Protein AF-A0A3D1R0L1-F1 (afdb_monomer_lite)

Sequence (232 aa):
MAALVFRCSAERRTTSAVQQVFDAAGKPSGAGRVEEEQIVARLVVFHSASREKVASASGMVQVDPFRAADSSDPLPELTGLVRALMAKVLEKLEERAPGVLVERAPGFDYLWNPKASLDFSLEGKAPLRQALESADALDQELLLDARVRFFHPALEPGALSTLVRSPAGLLVTQVREAADTGLRAGDLIVAIAGEPALPQALQRALRGATGTTVPLQVRRGKQPVEILLPVR

Radius of gyration: 23.41 Å; chains: 1; bounding box: 60×44×68 Å

Secondary structure (DSSP, 8-state):
---EEEEEEEEEEEEEEEEEEE-TTS-EEEEEEEEEEEEEEEEEEEETTT--EEEEEEEEEE--TTSPPBTTBS-HHHHHHHHHHHHHHHHHHHHHS---------SEEEEEEGGGGGG---TTS--HHHHHHHS-HHHHHHHHHHHHHHH-TT--HHHHHHHHHSPSEEEEEEESS-GGGT--TT-EEEEETTEE--HHHHHHHHHH-TTSEEEEEEEETTEEEEEEEE--

Structure (mmCIF, N/CA/C/O backbone):
data_AF-A0A3D1R0L1-F1
#
_entry.id   AF-A0A3D1R0L1-F1
#
loop_
_atom_site.group_PDB
_atom_site.id
_atom_site.type_symbol
_atom_site.label_atom_id
_atom_site.label_alt_id
_atom_site.label_comp_id
_atom_site.label_asym_id
_atom_site.label_entity_id
_atom_site.label_seq_id
_atom_site.pdbx_PDB_ins_code
_atom_site.Cartn_x
_atom_site.Cartn_y
_atom_site.Cartn_z
_atom_site.occupancy
_atom_site.B_iso_or_equiv
_atom_site.auth_seq_id
_atom_site.auth_comp_id
_atom_site.auth_asym_id
_atom_site.auth_atom_id
_atom_site.pdbx_PDB_model_num
ATOM 1 N N . MET A 1 1 ? 1.796 19.175 14.713 1.00 56.22 1 MET A N 1
ATOM 2 C CA . MET A 1 1 ? 2.662 18.025 14.370 1.00 56.22 1 MET A CA 1
ATOM 3 C C . MET A 1 1 ? 3.372 18.330 13.069 1.00 56.22 1 MET A C 1
ATOM 5 O O . MET A 1 1 ? 2.703 18.676 12.103 1.00 56.22 1 MET A O 1
ATOM 9 N N . ALA A 1 2 ? 4.697 18.240 13.048 1.00 69.12 2 ALA A N 1
ATOM 10 C CA . ALA A 1 2 ? 5.449 18.266 11.803 1.00 69.12 2 ALA A CA 1
ATOM 11 C C . ALA A 1 2 ? 5.506 16.856 11.205 1.00 69.12 2 ALA A C 1
ATOM 13 O O . ALA A 1 2 ? 5.643 15.882 11.944 1.00 69.12 2 ALA A O 1
ATOM 14 N N . ALA A 1 3 ? 5.378 16.746 9.885 1.00 81.00 3 ALA A N 1
ATOM 15 C CA . ALA A 1 3 ? 5.490 15.486 9.162 1.00 81.00 3 ALA A CA 1
ATOM 16 C C . ALA A 1 3 ? 6.673 15.552 8.191 1.00 81.00 3 ALA A C 1
ATOM 18 O O . ALA A 1 3 ? 7.031 16.626 7.706 1.00 81.00 3 ALA A O 1
ATOM 19 N N . LEU A 1 4 ? 7.268 14.403 7.886 1.00 88.88 4 LEU A N 1
ATOM 20 C CA . LEU A 1 4 ? 8.218 14.281 6.786 1.00 88.88 4 LEU A CA 1
ATOM 21 C C . LEU A 1 4 ? 7.465 13.855 5.525 1.00 88.88 4 LEU A C 1
ATOM 23 O O . LEU A 1 4 ? 6.648 12.936 5.562 1.00 88.88 4 LEU A O 1
ATOM 27 N N . VAL A 1 5 ? 7.734 14.528 4.410 1.00 90.44 5 VAL A N 1
ATOM 28 C CA . VAL A 1 5 ? 7.132 14.243 3.104 1.00 90.44 5 VAL A CA 1
ATOM 29 C C . VAL A 1 5 ? 8.196 13.654 2.194 1.00 90.44 5 VAL A C 1
ATOM 31 O O . VAL A 1 5 ? 9.198 14.306 1.905 1.00 90.44 5 VAL A O 1
ATOM 34 N N . PHE A 1 6 ? 7.957 12.436 1.718 1.00 94.69 6 PHE A N 1
ATOM 35 C CA . PHE A 1 6 ? 8.810 11.754 0.753 1.00 94.69 6 PHE A CA 1
ATOM 36 C C . PHE A 1 6 ? 8.314 12.053 -0.659 1.00 94.69 6 PHE A C 1
ATOM 38 O O . PHE A 1 6 ? 7.165 11.777 -0.997 1.00 94.69 6 PHE A O 1
ATOM 45 N N . ARG A 1 7 ? 9.185 12.607 -1.500 1.00 95.06 7 ARG A N 1
ATOM 46 C CA . ARG A 1 7 ? 8.916 12.850 -2.917 1.00 95.06 7 ARG A CA 1
ATOM 47 C C . ARG A 1 7 ? 9.846 11.991 -3.755 1.00 95.06 7 ARG A C 1
ATOM 49 O O . ARG A 1 7 ? 11.058 12.208 -3.747 1.00 95.06 7 ARG A O 1
ATOM 56 N N . CYS A 1 8 ? 9.268 11.043 -4.480 1.00 96.50 8 CYS A N 1
ATOM 57 C CA . CYS A 1 8 ? 9.983 10.218 -5.442 1.00 96.50 8 CYS A CA 1
ATOM 58 C C . CYS A 1 8 ? 9.764 10.760 -6.859 1.00 96.50 8 CYS A C 1
ATOM 60 O O . CYS A 1 8 ? 8.658 11.165 -7.210 1.00 96.50 8 CYS A O 1
ATOM 62 N N . SER A 1 9 ? 10.813 10.759 -7.672 1.00 96.75 9 SER A N 1
ATOM 63 C CA . SER A 1 9 ? 10.749 11.015 -9.112 1.00 96.75 9 SER A CA 1
ATOM 64 C C . SER A 1 9 ? 11.623 10.001 -9.834 1.00 96.75 9 SER A C 1
ATOM 66 O O . SER A 1 9 ? 12.712 9.696 -9.347 1.00 96.75 9 SER A O 1
ATOM 68 N N . ALA A 1 10 ? 11.175 9.518 -10.986 1.00 97.00 10 ALA A N 1
ATOM 69 C CA . ALA A 1 10 ? 11.938 8.618 -11.840 1.00 97.00 10 ALA A CA 1
ATOM 70 C C . ALA A 1 10 ? 11.927 9.136 -13.281 1.00 97.00 10 ALA A C 1
ATOM 72 O O . ALA A 1 10 ? 10.927 9.687 -13.737 1.00 97.00 10 ALA A O 1
ATOM 73 N N . GLU A 1 11 ? 13.046 8.969 -13.972 1.00 97.31 11 GLU A N 1
ATOM 74 C CA . GLU A 1 11 ? 13.264 9.364 -15.361 1.00 97.31 11 GLU A CA 1
ATOM 75 C C . GLU A 1 11 ? 13.842 8.161 -16.112 1.00 97.31 11 GLU A C 1
ATOM 77 O O . GLU A 1 11 ? 14.807 7.548 -15.653 1.00 97.31 11 GLU A O 1
ATOM 82 N N . ARG A 1 12 ? 13.249 7.814 -17.257 1.00 97.00 12 ARG A N 1
ATOM 83 C CA . ARG A 1 12 ? 13.761 6.775 -18.155 1.00 97.00 12 ARG A CA 1
ATOM 84 C C . ARG A 1 12 ? 14.744 7.409 -19.137 1.00 97.00 12 ARG A C 1
ATOM 86 O O . ARG A 1 12 ? 14.430 8.434 -19.738 1.00 97.00 12 ARG A O 1
ATOM 93 N N . ARG A 1 13 ? 15.915 6.800 -19.299 1.00 97.25 13 ARG A N 1
ATOM 94 C CA . ARG A 1 13 ? 16.974 7.215 -20.222 1.00 97.25 13 ARG A CA 1
ATOM 95 C C . ARG A 1 13 ? 17.320 6.056 -21.138 1.00 97.25 13 ARG A C 1
ATOM 97 O O . ARG A 1 13 ? 17.608 4.967 -20.658 1.00 97.25 13 ARG A O 1
ATOM 104 N N . THR A 1 14 ? 17.329 6.310 -22.437 1.00 97.06 14 THR A N 1
ATOM 105 C CA . THR A 1 14 ? 17.751 5.329 -23.438 1.00 97.06 14 THR A CA 1
ATOM 106 C C . THR A 1 14 ? 19.054 5.810 -24.048 1.00 97.06 14 THR A C 1
ATOM 108 O O . THR A 1 14 ? 19.103 6.890 -24.638 1.00 97.06 14 THR A O 1
ATOM 111 N N . THR A 1 15 ? 20.109 5.018 -23.899 1.00 95.81 15 THR A N 1
ATOM 112 C CA . THR A 1 15 ? 21.389 5.263 -24.562 1.00 95.81 15 THR A CA 1
ATOM 113 C C . THR A 1 15 ? 21.495 4.299 -25.730 1.00 95.81 15 THR A C 1
ATOM 115 O O . THR A 1 15 ? 21.401 3.090 -25.548 1.00 95.81 15 THR A O 1
ATOM 118 N N . SER A 1 16 ? 21.675 4.818 -26.941 1.00 94.56 16 SER A N 1
ATOM 119 C CA . SER A 1 16 ? 21.886 3.987 -28.127 1.00 94.56 16 SER A CA 1
ATOM 120 C C . SER A 1 16 ? 23.364 3.989 -28.502 1.00 94.56 16 SER A C 1
ATOM 122 O O . SER A 1 16 ? 23.951 5.053 -28.692 1.00 94.56 16 SER A O 1
ATOM 124 N N . ALA A 1 17 ? 23.950 2.805 -28.647 1.00 93.62 17 ALA A N 1
ATOM 125 C CA . ALA A 1 17 ? 25.302 2.608 -29.149 1.00 93.62 17 ALA A CA 1
ATOM 126 C C . ALA A 1 17 ? 25.268 1.739 -30.412 1.00 93.62 17 ALA A C 1
ATOM 128 O O . ALA A 1 17 ? 24.434 0.846 -30.551 1.00 93.62 17 ALA A O 1
ATOM 129 N N . VAL A 1 18 ? 26.175 1.998 -31.352 1.00 95.19 18 VAL A N 1
ATOM 130 C CA . VAL A 1 18 ? 26.386 1.117 -32.506 1.00 95.19 18 VAL A CA 1
ATOM 131 C C . VAL A 1 18 ? 27.560 0.209 -32.169 1.00 95.19 18 VAL A C 1
ATOM 133 O O . VAL A 1 18 ? 28.687 0.680 -32.038 1.00 95.19 18 VAL A O 1
ATOM 136 N N . GLN A 1 19 ? 27.300 -1.085 -32.011 1.00 94.69 19 GLN A N 1
ATOM 137 C CA . GLN A 1 19 ? 28.324 -2.085 -31.746 1.00 94.69 19 GLN A CA 1
ATOM 138 C C . GLN A 1 19 ? 28.678 -2.804 -33.049 1.00 94.69 19 GLN A C 1
ATOM 140 O O . GLN A 1 19 ? 27.808 -3.355 -33.726 1.00 94.69 19 GLN A O 1
ATOM 145 N N . GLN A 1 20 ? 29.961 -2.798 -33.421 1.00 96.00 20 GLN A N 1
ATOM 146 C CA . GLN A 1 20 ? 30.443 -3.657 -34.501 1.00 96.00 20 GLN A CA 1
ATOM 147 C C . GLN A 1 20 ? 30.395 -5.115 -34.043 1.00 96.00 20 GLN A C 1
ATOM 149 O O . GLN A 1 20 ? 30.916 -5.463 -32.983 1.00 96.00 20 GLN A O 1
ATOM 154 N N . VAL A 1 21 ? 29.753 -5.956 -34.848 1.00 94.12 21 VAL A N 1
ATOM 155 C CA . VAL A 1 21 ? 29.690 -7.400 -34.634 1.00 94.12 21 VAL A CA 1
ATOM 156 C C . VAL A 1 21 ? 30.854 -8.020 -35.390 1.00 94.12 21 VAL A C 1
ATOM 158 O O . VAL A 1 21 ? 31.000 -7.804 -36.596 1.00 94.12 21 VAL A O 1
ATOM 161 N N . PHE A 1 22 ? 31.685 -8.777 -34.683 1.00 95.12 22 PHE A N 1
ATOM 162 C CA . PHE A 1 22 ? 32.818 -9.489 -35.262 1.00 95.12 22 PHE A CA 1
ATOM 163 C C . PHE A 1 22 ? 32.457 -10.962 -35.455 1.00 95.12 22 PHE A C 1
ATOM 165 O O . PHE A 1 22 ? 31.767 -11.548 -34.620 1.00 95.12 22 PHE A O 1
ATOM 172 N N . ASP A 1 23 ? 32.890 -11.550 -36.567 1.00 95.25 23 ASP A N 1
ATOM 173 C CA . ASP A 1 23 ? 32.768 -12.989 -36.793 1.00 95.25 23 ASP A CA 1
ATOM 174 C C . ASP A 1 23 ? 33.754 -13.786 -35.915 1.00 95.25 23 ASP A C 1
ATOM 176 O O . ASP A 1 23 ? 34.597 -13.229 -35.206 1.00 95.25 23 ASP A O 1
ATOM 180 N N . ALA A 1 24 ? 33.678 -15.119 -35.976 1.00 94.94 24 ALA A N 1
ATOM 181 C CA . ALA A 1 24 ? 34.589 -16.003 -35.245 1.00 94.94 24 ALA A CA 1
ATOM 182 C C . ALA A 1 24 ? 36.073 -15.840 -35.648 1.00 94.94 24 ALA A C 1
ATOM 184 O O . ALA A 1 24 ? 36.954 -16.287 -34.917 1.00 94.94 24 ALA A O 1
ATOM 185 N N . ALA A 1 25 ? 36.358 -15.205 -36.791 1.00 95.31 25 ALA A N 1
ATOM 186 C CA . ALA A 1 25 ? 37.704 -14.892 -37.266 1.00 95.31 25 ALA A CA 1
ATOM 187 C C . ALA A 1 25 ? 38.159 -13.467 -36.882 1.00 95.31 25 ALA A C 1
ATOM 189 O O . ALA A 1 25 ? 39.242 -13.042 -37.291 1.00 95.31 25 ALA A O 1
ATOM 190 N N . GLY A 1 26 ? 37.354 -12.723 -36.114 1.00 95.00 26 GLY A N 1
ATOM 191 C CA . GLY A 1 26 ? 37.641 -11.352 -35.696 1.00 95.00 26 GLY A CA 1
ATOM 192 C C . GLY A 1 26 ? 37.466 -10.303 -36.799 1.00 95.00 26 GLY A C 1
ATOM 193 O O . GLY A 1 26 ? 37.920 -9.172 -36.628 1.00 95.00 26 GLY A O 1
ATOM 194 N N . LYS A 1 27 ? 36.832 -10.633 -37.932 1.00 95.69 27 LYS A N 1
ATOM 195 C CA . LYS A 1 27 ? 36.522 -9.661 -38.989 1.00 95.69 27 LYS A CA 1
ATOM 196 C C . LYS A 1 27 ? 35.174 -8.990 -38.714 1.00 95.69 27 LYS A C 1
ATOM 198 O O . LYS A 1 27 ? 34.243 -9.660 -38.265 1.00 95.69 27 LYS A O 1
ATOM 203 N N . PRO A 1 28 ? 35.032 -7.680 -38.984 1.00 94.94 28 PRO A N 1
ATOM 204 C CA . PRO A 1 28 ? 33.753 -6.999 -38.829 1.00 94.94 28 PRO A CA 1
ATOM 205 C C . PRO A 1 28 ? 32.741 -7.592 -39.818 1.00 94.94 28 PRO A C 1
ATOM 207 O O . PRO A 1 28 ? 32.910 -7.493 -41.031 1.00 94.94 28 PRO A O 1
ATOM 210 N N . SER A 1 29 ? 31.693 -8.217 -39.287 1.00 95.25 29 SER A N 1
ATOM 211 C CA . SER A 1 29 ? 30.627 -8.873 -40.052 1.00 95.25 29 SER A CA 1
ATOM 212 C C . SER A 1 29 ? 29.363 -8.014 -40.152 1.00 95.25 29 SER A C 1
ATOM 214 O O . SER A 1 29 ? 28.457 -8.346 -40.915 1.00 95.25 29 SER A O 1
ATOM 216 N N . GLY A 1 30 ? 29.277 -6.924 -39.387 1.00 94.38 30 GLY A N 1
ATOM 217 C CA . GLY A 1 30 ? 28.142 -6.006 -39.404 1.00 94.38 30 GLY A CA 1
ATOM 218 C C . GLY A 1 30 ? 28.184 -4.995 -38.262 1.00 94.38 30 GLY A C 1
ATOM 219 O O . GLY A 1 30 ? 29.130 -4.953 -37.476 1.00 94.38 30 GLY A O 1
ATOM 220 N N . ALA A 1 31 ? 27.138 -4.179 -38.168 1.00 93.69 31 ALA A N 1
ATOM 221 C CA . ALA A 1 31 ? 26.918 -3.265 -37.056 1.00 93.69 31 ALA A CA 1
ATOM 222 C C . ALA A 1 31 ? 25.500 -3.468 -36.512 1.00 93.69 31 ALA A C 1
ATOM 224 O O . ALA A 1 31 ? 24.538 -3.479 -37.279 1.00 93.69 31 ALA A O 1
ATOM 225 N N . GLY A 1 32 ? 25.381 -3.644 -35.199 1.00 92.31 32 GLY A N 1
ATOM 226 C CA . GLY A 1 32 ? 24.112 -3.707 -34.483 1.00 92.31 32 GLY A CA 1
ATOM 227 C C . GLY A 1 32 ? 23.901 -2.436 -33.668 1.00 92.31 32 GLY A C 1
ATOM 228 O O . GLY A 1 32 ? 24.839 -1.926 -33.059 1.00 92.31 32 GLY A O 1
ATOM 229 N N . ARG A 1 33 ? 22.674 -1.913 -33.644 1.00 94.06 33 ARG A N 1
ATOM 230 C CA . ARG A 1 33 ? 22.293 -0.881 -32.674 1.00 94.06 33 ARG A CA 1
ATOM 231 C C . ARG A 1 33 ? 21.903 -1.582 -31.378 1.00 94.06 33 ARG A C 1
ATOM 233 O O . ARG A 1 33 ? 20.958 -2.364 -31.373 1.00 94.06 33 ARG A O 1
ATOM 240 N N . VAL A 1 34 ? 22.635 -1.301 -30.311 1.00 93.31 34 VAL A N 1
ATOM 241 C CA . VAL A 1 34 ? 22.312 -1.736 -28.954 1.00 93.31 34 VAL A CA 1
ATOM 242 C C . VAL A 1 34 ? 21.690 -0.548 -28.239 1.00 93.31 34 VAL A C 1
ATOM 244 O O . VAL A 1 34 ? 22.261 0.544 -28.221 1.00 93.31 34 VAL A O 1
ATOM 247 N N . GLU A 1 35 ? 20.493 -0.739 -27.698 1.00 94.88 35 GLU A N 1
ATOM 248 C CA . GLU A 1 35 ? 19.831 0.252 -26.859 1.00 94.88 35 GLU A CA 1
ATOM 249 C C . GLU A 1 35 ? 19.876 -0.225 -25.416 1.00 94.88 35 GLU A C 1
ATOM 251 O O . GLU A 1 35 ? 19.364 -1.292 -25.087 1.00 94.88 35 GLU A O 1
ATOM 256 N N . GLU A 1 36 ? 20.507 0.571 -24.562 1.00 96.12 36 GLU A N 1
ATOM 257 C CA . GLU A 1 36 ? 20.499 0.359 -23.126 1.00 96.12 36 GLU A CA 1
ATOM 258 C C . GLU A 1 36 ? 19.473 1.295 -22.503 1.00 96.12 36 GLU A C 1
ATOM 260 O O . GLU A 1 36 ? 19.610 2.523 -22.549 1.00 96.12 36 GLU A O 1
ATOM 265 N N . GLU A 1 37 ? 18.437 0.713 -21.910 1.00 97.25 37 GLU A N 1
ATOM 266 C CA . GLU A 1 37 ? 17.464 1.459 -21.131 1.00 97.25 37 GLU A CA 1
ATOM 267 C C . GLU A 1 37 ? 17.886 1.489 -19.655 1.00 97.25 37 GLU A C 1
ATOM 269 O O . GLU A 1 37 ? 18.192 0.469 -19.036 1.00 97.25 37 GLU A O 1
ATOM 274 N N . GLN A 1 38 ? 17.907 2.686 -19.079 1.00 97.81 38 GLN A N 1
ATOM 275 C CA . GLN A 1 38 ? 18.225 2.934 -17.682 1.00 97.81 38 GLN A CA 1
ATOM 276 C C . GLN A 1 38 ? 17.118 3.762 -17.040 1.00 97.81 38 GLN A C 1
ATOM 278 O O . GLN A 1 38 ? 16.576 4.686 -17.645 1.00 97.81 38 GLN A O 1
ATOM 283 N N . ILE A 1 39 ? 16.816 3.486 -15.777 1.00 97.69 39 ILE A N 1
ATOM 284 C CA . ILE A 1 39 ? 15.921 4.315 -14.972 1.00 97.69 39 ILE A CA 1
ATOM 285 C C . ILE A 1 39 ? 16.746 5.022 -13.907 1.00 97.69 39 ILE A C 1
ATOM 287 O O . ILE A 1 39 ? 17.417 4.382 -13.100 1.00 97.69 39 ILE A O 1
ATOM 291 N N . VAL A 1 40 ? 16.670 6.351 -13.884 1.00 98.12 40 VAL A N 1
ATOM 292 C CA . VAL A 1 40 ? 17.268 7.196 -12.850 1.00 98.12 40 VAL A CA 1
ATOM 293 C C . VAL A 1 40 ? 16.173 7.612 -11.882 1.00 98.12 40 VAL A C 1
ATOM 295 O O . VAL A 1 40 ? 15.210 8.267 -12.271 1.00 98.12 40 VAL A O 1
ATOM 298 N N . ALA A 1 41 ? 16.320 7.260 -10.608 1.00 98.19 41 ALA A N 1
ATOM 299 C CA . ALA A 1 41 ? 15.372 7.629 -9.565 1.00 98.19 41 ALA A CA 1
ATOM 300 C C . ALA A 1 41 ? 16.004 8.579 -8.546 1.00 98.19 41 ALA A C 1
ATOM 302 O O . ALA A 1 41 ? 17.191 8.498 -8.216 1.00 98.19 41 ALA A O 1
ATOM 303 N N . ARG A 1 42 ? 15.181 9.480 -8.012 1.00 98.25 42 ARG A N 1
ATOM 304 C CA . ARG A 1 42 ? 15.536 10.428 -6.959 1.00 98.25 42 ARG A CA 1
ATOM 305 C C . ARG A 1 42 ? 14.459 10.422 -5.887 1.00 98.25 42 ARG A C 1
ATOM 307 O O . ARG A 1 42 ? 13.278 10.575 -6.186 1.00 98.25 42 ARG A O 1
ATOM 314 N N . LEU A 1 43 ? 14.891 10.319 -4.637 1.00 98.19 43 LEU A N 1
ATOM 315 C CA . LEU A 1 43 ? 14.056 10.444 -3.452 1.00 98.19 43 LEU A CA 1
ATOM 316 C C . LEU A 1 43 ? 14.504 11.669 -2.656 1.00 98.19 43 LEU A C 1
ATOM 318 O O . LEU A 1 43 ? 15.685 11.810 -2.326 1.00 98.19 43 LEU A O 1
ATOM 322 N N . VAL A 1 44 ? 13.572 12.570 -2.358 1.00 96.94 44 VAL A N 1
ATOM 323 C CA . VAL A 1 44 ? 13.821 13.777 -1.563 1.00 96.94 44 VAL A CA 1
ATOM 324 C C . VAL A 1 44 ? 12.843 13.822 -0.399 1.00 96.94 44 VAL A C 1
ATOM 326 O O . VAL A 1 44 ? 11.649 13.614 -0.597 1.00 96.94 44 VAL A O 1
ATOM 329 N N . VAL A 1 45 ? 13.348 14.110 0.800 1.00 95.88 45 VAL A N 1
ATOM 330 C CA . VAL A 1 45 ? 12.535 14.246 2.011 1.00 95.88 45 VAL A CA 1
ATOM 331 C C . VAL A 1 45 ? 12.490 15.692 2.447 1.00 95.88 45 VAL A C 1
ATOM 333 O O . VAL A 1 45 ? 13.532 16.335 2.591 1.00 95.88 45 VAL A O 1
ATOM 336 N N . PHE A 1 46 ? 11.278 16.176 2.684 1.00 92.62 46 PHE A N 1
ATOM 337 C CA . PHE A 1 46 ? 11.012 17.529 3.142 1.00 92.62 46 PHE A CA 1
ATOM 338 C C . PHE A 1 46 ? 10.362 17.518 4.516 1.00 92.62 46 PHE A C 1
ATOM 340 O O . PHE A 1 46 ? 9.508 16.680 4.799 1.00 92.62 46 PHE A O 1
ATOM 347 N N . HIS A 1 47 ? 10.709 18.492 5.343 1.00 89.31 47 HIS A N 1
ATOM 348 C CA . HIS A 1 47 ? 9.945 18.805 6.538 1.00 89.31 47 HIS A CA 1
ATOM 349 C C . HIS A 1 47 ? 8.693 19.592 6.130 1.00 89.31 47 HIS A C 1
ATOM 351 O O . HIS A 1 47 ? 8.796 20.635 5.487 1.00 89.31 47 HIS A O 1
ATOM 357 N N . SER A 1 48 ? 7.497 19.099 6.459 1.00 87.38 48 SER A N 1
ATOM 358 C CA . SER A 1 48 ? 6.238 19.625 5.911 1.00 87.38 48 SER A CA 1
ATOM 359 C C . SER A 1 48 ? 5.981 21.089 6.275 1.00 87.38 48 SER A C 1
ATOM 361 O O . SER A 1 48 ? 5.452 21.836 5.456 1.00 87.38 48 SER A O 1
ATOM 363 N N . ALA A 1 49 ? 6.370 21.502 7.486 1.00 85.50 49 ALA A N 1
ATOM 364 C CA . ALA A 1 49 ? 6.122 22.851 7.986 1.00 85.50 49 ALA A CA 1
ATOM 365 C C . ALA A 1 49 ? 7.139 23.872 7.455 1.00 85.50 49 ALA A C 1
ATOM 367 O O . ALA A 1 49 ? 6.749 24.943 7.003 1.00 85.50 49 ALA A O 1
ATOM 368 N N . SER A 1 50 ? 8.434 23.538 7.468 1.00 91.62 50 SER A N 1
ATOM 369 C CA . SER A 1 50 ? 9.494 24.458 7.011 1.00 91.62 50 SER A CA 1
ATOM 370 C C . SER A 1 50 ? 9.768 24.368 5.510 1.00 91.62 50 SER A C 1
ATOM 372 O O . SER A 1 50 ? 10.452 25.227 4.965 1.00 91.62 50 SER A O 1
ATOM 374 N N . ARG A 1 51 ? 9.265 23.322 4.837 1.00 91.44 51 ARG A N 1
ATOM 375 C CA . ARG A 1 51 ? 9.610 22.942 3.454 1.00 91.44 51 ARG A CA 1
ATOM 376 C C . ARG A 1 51 ? 11.107 22.713 3.232 1.00 91.44 51 ARG A C 1
ATOM 378 O O . ARG A 1 51 ? 11.558 22.614 2.093 1.00 91.44 51 ARG A O 1
ATOM 385 N N . GLU A 1 52 ? 11.876 22.596 4.308 1.00 94.06 52 GLU A N 1
ATOM 386 C CA . GLU A 1 52 ? 13.307 22.354 4.245 1.00 94.06 52 GLU A CA 1
ATOM 387 C C . GLU A 1 52 ? 13.577 20.926 3.778 1.00 94.06 52 GLU A C 1
ATOM 389 O O . GLU A 1 52 ? 12.913 19.972 4.195 1.00 94.06 52 GLU A O 1
ATOM 394 N N . LYS A 1 53 ? 14.572 20.777 2.907 1.00 95.25 53 LYS A N 1
ATOM 395 C CA . LYS A 1 53 ? 15.050 19.474 2.464 1.00 95.25 53 LYS A CA 1
ATOM 396 C C . LYS A 1 53 ? 15.898 18.837 3.566 1.00 95.25 53 LYS A C 1
ATOM 398 O O . LYS A 1 53 ? 17.038 19.234 3.783 1.00 95.25 53 LYS A O 1
ATOM 403 N N . VAL A 1 54 ? 15.373 17.784 4.182 1.00 94.62 54 VAL A N 1
ATOM 404 C CA . VAL A 1 54 ? 16.024 17.086 5.300 1.00 94.62 54 VAL A CA 1
ATOM 405 C C . VAL A 1 54 ? 16.977 15.996 4.811 1.00 94.62 54 VAL A C 1
ATOM 407 O O . VAL A 1 54 ? 18.041 15.805 5.390 1.00 94.62 54 VAL A O 1
ATOM 410 N N . ALA A 1 55 ? 16.636 15.295 3.727 1.00 96.12 55 ALA A N 1
ATOM 411 C CA . ALA A 1 55 ? 17.476 14.238 3.164 1.00 96.12 55 ALA A CA 1
ATOM 412 C C . ALA A 1 55 ? 17.217 14.045 1.663 1.00 96.12 55 ALA A C 1
ATOM 414 O O . ALA A 1 55 ? 16.190 14.459 1.120 1.00 96.12 55 ALA A O 1
ATOM 415 N N . SER A 1 56 ? 18.161 13.410 0.967 1.00 97.19 56 SER A N 1
ATOM 416 C CA . SER A 1 56 ? 17.918 12.876 -0.375 1.00 97.19 56 SER A CA 1
ATOM 417 C C . SER A 1 56 ? 18.863 11.744 -0.737 1.00 97.19 56 SER A C 1
ATOM 419 O O . SER A 1 56 ? 20.017 11.728 -0.299 1.00 97.19 56 SER A O 1
ATOM 421 N N . ALA A 1 57 ? 18.395 10.886 -1.635 1.00 97.88 57 ALA A N 1
ATOM 422 C CA . ALA A 1 57 ? 19.194 9.894 -2.333 1.00 97.88 57 ALA A CA 1
ATOM 423 C C . ALA A 1 57 ? 18.809 9.863 -3.819 1.00 97.88 57 ALA A C 1
ATOM 425 O O . ALA A 1 57 ? 17.699 10.240 -4.201 1.00 97.88 57 ALA A O 1
ATOM 426 N N . SER A 1 58 ? 19.734 9.423 -4.661 1.00 98.19 58 SER A N 1
ATOM 427 C CA . SER A 1 58 ? 19.488 9.138 -6.073 1.00 98.19 58 SER A CA 1
ATOM 428 C C . SER A 1 58 ? 20.258 7.895 -6.484 1.00 98.19 58 SER A C 1
ATOM 430 O O . SER A 1 58 ? 21.263 7.553 -5.859 1.00 98.19 58 SER A O 1
ATOM 432 N N . GLY A 1 59 ? 19.793 7.228 -7.529 1.00 98.06 59 GLY A N 1
ATOM 433 C CA . GLY A 1 59 ? 20.457 6.062 -8.088 1.00 98.06 59 GLY A CA 1
ATOM 434 C C . GLY A 1 59 ? 19.945 5.760 -9.486 1.00 98.06 59 GLY A C 1
ATOM 435 O O . GLY A 1 59 ? 19.033 6.429 -9.977 1.00 98.06 59 GLY A O 1
ATOM 436 N N . MET A 1 60 ? 20.556 4.766 -10.114 1.00 98.00 60 MET A N 1
ATOM 437 C CA . MET A 1 60 ? 20.192 4.299 -11.444 1.00 98.00 60 MET A CA 1
ATOM 438 C C . MET A 1 60 ? 20.144 2.776 -11.466 1.00 98.00 60 MET A C 1
ATOM 440 O O . MET A 1 60 ? 20.856 2.130 -10.696 1.00 98.00 60 MET A O 1
ATOM 444 N N . VAL A 1 61 ? 19.311 2.222 -12.339 1.00 97.88 61 VAL A N 1
ATOM 445 C CA . VAL A 1 61 ? 19.211 0.782 -12.581 1.00 97.88 61 VAL A CA 1
ATOM 446 C C . VAL A 1 61 ? 19.013 0.535 -14.076 1.00 97.88 61 VAL A C 1
ATOM 448 O O . VAL A 1 61 ? 18.293 1.291 -14.728 1.00 97.88 61 VAL A O 1
ATOM 451 N N . GLN A 1 62 ? 19.687 -0.477 -14.625 1.00 97.25 62 GLN A N 1
ATOM 452 C CA . GLN A 1 62 ? 19.465 -0.932 -16.000 1.00 97.25 62 GLN A CA 1
ATOM 453 C C . GLN A 1 62 ? 18.183 -1.766 -16.060 1.00 97.25 62 GLN A C 1
ATOM 455 O O . GLN A 1 62 ? 17.928 -2.562 -15.158 1.00 97.25 62 GLN A O 1
ATOM 460 N N . VAL A 1 63 ? 17.386 -1.566 -17.107 1.00 95.62 63 VAL A N 1
ATOM 461 C CA . VAL A 1 63 ? 16.188 -2.367 -17.378 1.00 95.62 63 VAL A CA 1
ATOM 462 C C . VAL A 1 63 ? 16.591 -3.490 -18.320 1.00 95.62 63 VAL A C 1
ATOM 464 O O . VAL A 1 63 ? 17.116 -3.221 -19.397 1.00 95.62 63 VAL A O 1
ATOM 467 N N . ASP A 1 64 ? 16.358 -4.736 -17.914 1.00 91.94 64 ASP A N 1
ATOM 468 C CA . ASP A 1 64 ? 16.539 -5.887 -18.795 1.00 91.94 64 ASP A CA 1
ATOM 469 C C . ASP A 1 64 ? 15.303 -6.020 -19.701 1.00 91.94 64 ASP A C 1
ATOM 471 O O . ASP A 1 64 ? 14.229 -6.380 -19.208 1.00 91.94 64 ASP A O 1
ATOM 475 N N . PRO A 1 65 ? 15.413 -5.739 -21.014 1.00 87.94 65 PRO A N 1
ATOM 476 C CA . PRO A 1 65 ? 14.268 -5.797 -21.917 1.00 87.94 65 PRO A CA 1
ATOM 477 C C . PRO A 1 65 ? 13.790 -7.232 -22.180 1.00 87.94 65 PRO A C 1
ATOM 479 O O . PRO A 1 65 ? 12.703 -7.417 -22.724 1.00 87.94 65 PRO A O 1
ATOM 482 N N . PHE A 1 66 ? 14.585 -8.246 -21.823 1.00 89.00 66 PHE A N 1
ATOM 483 C CA . PHE A 1 66 ? 14.270 -9.656 -22.053 1.00 89.00 66 PHE A CA 1
ATOM 484 C C . PHE A 1 66 ? 13.691 -10.348 -20.819 1.00 89.00 66 PHE A C 1
ATOM 486 O O . PHE A 1 66 ? 13.246 -11.497 -20.906 1.00 89.00 66 PHE A O 1
ATOM 493 N N . ARG A 1 67 ? 13.672 -9.672 -19.668 1.00 87.88 67 ARG A N 1
ATOM 494 C CA . ARG A 1 67 ? 13.073 -10.213 -18.453 1.00 87.88 67 ARG A CA 1
ATOM 495 C C . ARG A 1 67 ? 11.559 -10.322 -18.624 1.00 87.88 67 ARG A C 1
ATOM 497 O O . ARG A 1 67 ? 10.893 -9.369 -19.020 1.00 87.88 67 ARG A O 1
ATOM 504 N N . ALA A 1 68 ? 10.999 -11.484 -18.284 1.00 86.19 68 ALA A N 1
ATOM 505 C CA . ALA A 1 68 ? 9.552 -11.669 -18.273 1.00 86.19 68 ALA A CA 1
ATOM 506 C C . ALA A 1 68 ? 8.903 -10.669 -17.300 1.00 86.19 68 ALA A C 1
ATOM 508 O O . ALA A 1 68 ? 9.250 -10.638 -16.117 1.00 86.19 68 ALA A O 1
ATOM 509 N N . ALA A 1 69 ? 7.977 -9.855 -17.810 1.00 78.56 69 ALA A N 1
ATOM 510 C CA . ALA A 1 69 ? 7.248 -8.889 -17.002 1.00 78.56 69 ALA A CA 1
ATOM 511 C C . ALA A 1 69 ? 6.307 -9.622 -16.040 1.00 78.56 69 ALA A C 1
ATOM 513 O O . ALA A 1 69 ? 5.460 -10.411 -16.464 1.00 78.56 69 ALA A O 1
ATOM 514 N N . ASP A 1 70 ? 6.443 -9.344 -14.747 1.00 81.31 70 ASP A N 1
ATOM 515 C CA . ASP A 1 70 ? 5.444 -9.738 -13.763 1.00 81.31 70 ASP A CA 1
ATOM 516 C C . ASP A 1 70 ? 4.248 -8.785 -13.897 1.00 81.31 70 ASP A C 1
ATOM 518 O O . ASP A 1 70 ? 4.396 -7.566 -13.806 1.00 81.31 70 ASP A O 1
ATOM 522 N N . SER A 1 71 ? 3.044 -9.320 -14.110 1.00 76.69 71 SER A N 1
ATOM 523 C CA . SER A 1 71 ? 1.823 -8.508 -14.186 1.00 76.69 71 SER A CA 1
ATOM 524 C C . SER A 1 71 ? 1.559 -7.706 -12.905 1.00 76.69 71 SER A C 1
ATOM 526 O O . SER A 1 71 ? 0.848 -6.703 -12.946 1.00 76.69 71 SER A O 1
ATOM 528 N N . SER A 1 72 ? 2.112 -8.143 -11.769 1.00 76.75 72 SER A N 1
ATOM 529 C CA . SER A 1 72 ? 1.977 -7.459 -10.484 1.00 76.75 72 SER A CA 1
ATOM 530 C C . SER A 1 72 ? 2.981 -6.316 -10.303 1.00 76.75 72 SER A C 1
ATOM 532 O O . SER A 1 72 ? 2.644 -5.327 -9.659 1.00 76.75 72 SER A O 1
ATOM 534 N N . ASP A 1 73 ? 4.167 -6.379 -10.910 1.00 85.19 73 ASP A N 1
ATOM 535 C CA . ASP A 1 73 ? 5.149 -5.292 -10.892 1.00 85.19 73 ASP A CA 1
ATOM 536 C C . ASP A 1 73 ? 5.801 -5.160 -12.276 1.00 85.19 73 ASP A C 1
ATOM 538 O O . ASP A 1 73 ? 6.716 -5.919 -12.600 1.00 85.19 73 ASP A O 1
ATOM 542 N N . PRO A 1 74 ? 5.355 -4.201 -13.111 1.00 85.00 74 PRO A N 1
ATOM 543 C CA . PRO A 1 74 ? 5.865 -4.063 -14.469 1.00 85.00 74 PRO A CA 1
ATOM 544 C C . PRO A 1 74 ? 7.304 -3.530 -14.526 1.00 85.00 74 PRO A C 1
ATOM 546 O O . PRO A 1 74 ? 7.900 -3.555 -15.599 1.00 85.00 74 PRO A O 1
ATOM 549 N N . LEU A 1 75 ? 7.850 -2.998 -13.421 1.00 91.31 75 LEU A N 1
ATOM 550 C CA . LEU A 1 75 ? 9.210 -2.450 -13.347 1.00 91.31 75 LEU A CA 1
ATOM 551 C C . LEU A 1 75 ? 9.868 -2.813 -12.002 1.00 91.31 75 LEU A C 1
ATOM 553 O O . LEU A 1 75 ? 10.149 -1.921 -11.185 1.00 91.31 75 LEU A O 1
ATOM 557 N N . PRO A 1 76 ? 10.162 -4.104 -11.763 1.00 91.25 76 PRO A N 1
ATOM 558 C CA . PRO A 1 76 ? 10.717 -4.565 -10.494 1.00 91.25 76 PRO A CA 1
ATOM 559 C C . PRO A 1 76 ? 12.086 -3.943 -10.191 1.00 91.25 76 PRO A C 1
ATOM 561 O O . PRO A 1 76 ? 12.431 -3.735 -9.026 1.00 91.25 76 PRO A O 1
ATOM 564 N N . GLU A 1 77 ? 12.856 -3.580 -11.219 1.00 93.94 77 GLU A N 1
ATOM 565 C CA . GLU A 1 77 ? 14.121 -2.854 -11.103 1.00 9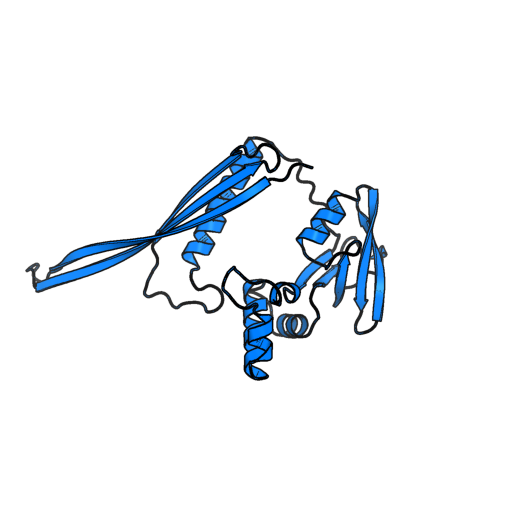3.94 77 GLU A CA 1
ATOM 566 C C . GLU A 1 77 ? 13.920 -1.479 -10.450 1.00 93.94 77 GLU A C 1
ATOM 568 O O . GLU A 1 77 ? 14.656 -1.111 -9.530 1.00 93.94 77 GLU A O 1
ATOM 573 N N . LEU A 1 78 ? 12.895 -0.728 -10.875 1.00 95.25 78 LEU A N 1
ATOM 574 C CA . LEU A 1 78 ? 12.559 0.570 -10.287 1.00 95.25 78 LEU A CA 1
ATOM 575 C C . LEU A 1 78 ? 12.038 0.399 -8.859 1.00 95.25 78 LEU A C 1
ATOM 577 O O . LEU A 1 78 ? 12.462 1.139 -7.970 1.00 95.25 78 LEU A O 1
ATOM 581 N N . THR A 1 79 ? 11.164 -0.579 -8.613 1.00 93.12 79 THR A N 1
ATOM 582 C CA . THR A 1 79 ? 10.681 -0.892 -7.261 1.00 93.12 79 THR A CA 1
ATOM 583 C C . THR A 1 79 ? 11.846 -1.206 -6.321 1.00 93.12 79 THR A C 1
ATOM 585 O O . THR A 1 79 ? 11.933 -0.643 -5.223 1.00 93.12 79 THR A O 1
ATOM 588 N N . GLY A 1 80 ? 12.784 -2.048 -6.761 1.00 93.62 80 GLY A N 1
ATOM 589 C CA . GLY A 1 80 ? 14.005 -2.375 -6.026 1.00 93.62 80 GLY A CA 1
ATOM 590 C C . GLY A 1 80 ? 14.873 -1.145 -5.759 1.00 93.62 80 GLY A C 1
ATOM 591 O O . GLY A 1 80 ? 15.276 -0.906 -4.617 1.00 93.62 80 GLY A O 1
ATOM 592 N N . LEU A 1 81 ? 15.092 -0.311 -6.779 1.00 96.62 81 LEU A N 1
ATOM 593 C CA . LEU A 1 81 ? 15.843 0.936 -6.651 1.00 96.62 81 LEU A CA 1
ATOM 594 C C . LEU A 1 81 ? 15.193 1.888 -5.637 1.00 96.62 81 LEU A C 1
ATOM 596 O O . LEU A 1 81 ? 15.879 2.400 -4.755 1.00 96.62 81 LEU A O 1
ATOM 600 N N . VAL A 1 82 ? 13.877 2.106 -5.703 1.00 96.69 82 VAL A N 1
ATOM 601 C CA . VAL A 1 82 ? 13.158 2.993 -4.771 1.00 96.69 82 VAL A CA 1
ATOM 602 C C . VAL A 1 82 ? 13.238 2.475 -3.336 1.00 96.69 82 VAL A C 1
ATOM 604 O O . VAL A 1 82 ? 13.475 3.274 -2.428 1.00 96.69 82 VAL A O 1
ATOM 607 N N . ARG A 1 83 ? 13.120 1.159 -3.111 1.00 94.56 83 ARG A N 1
ATOM 608 C CA . ARG A 1 83 ? 13.314 0.551 -1.780 1.00 94.56 83 ARG A CA 1
ATOM 609 C C . ARG A 1 83 ? 14.724 0.806 -1.245 1.00 94.56 83 ARG A C 1
ATOM 611 O O . ARG A 1 83 ? 14.871 1.233 -0.101 1.00 94.56 83 ARG A O 1
ATOM 618 N N . ALA A 1 84 ? 15.748 0.632 -2.080 1.00 96.12 84 ALA A N 1
ATOM 619 C CA . ALA A 1 84 ? 17.132 0.906 -1.700 1.00 96.12 84 ALA A CA 1
ATOM 620 C C . ALA A 1 84 ? 17.374 2.397 -1.396 1.00 96.12 84 ALA A C 1
ATOM 622 O O . ALA A 1 84 ? 18.066 2.734 -0.435 1.00 96.12 84 ALA A O 1
ATOM 623 N N . LEU A 1 85 ? 16.785 3.309 -2.178 1.00 97.19 85 LEU A N 1
ATOM 624 C CA . LEU A 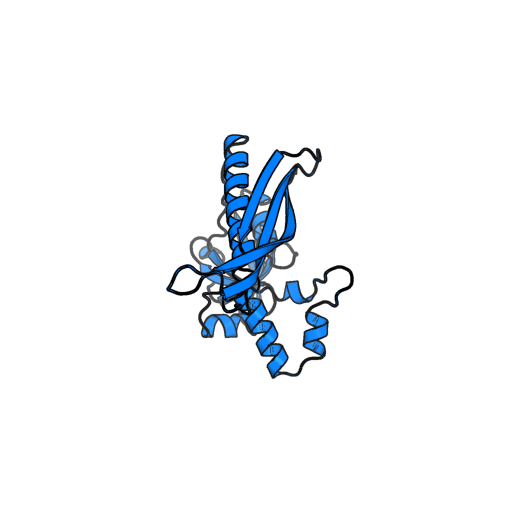1 85 ? 16.858 4.750 -1.914 1.00 97.19 85 LEU A CA 1
ATOM 625 C C . LEU A 1 85 ? 16.137 5.131 -0.619 1.00 97.19 85 LEU A C 1
ATOM 627 O O . LEU A 1 85 ? 16.638 5.978 0.118 1.00 97.19 85 LEU A O 1
ATOM 631 N N . MET A 1 86 ? 14.991 4.508 -0.338 1.00 95.75 86 MET A N 1
ATOM 632 C CA . MET A 1 86 ? 14.243 4.709 0.901 1.00 95.75 86 MET A CA 1
ATOM 633 C C . MET A 1 86 ? 15.072 4.297 2.116 1.00 95.75 86 MET A C 1
ATOM 635 O O . MET A 1 86 ? 15.230 5.105 3.025 1.00 95.75 86 MET A O 1
ATOM 639 N N . ALA A 1 87 ? 15.667 3.100 2.097 1.00 93.19 87 ALA A N 1
ATOM 640 C CA . ALA A 1 87 ? 16.533 2.621 3.174 1.00 93.19 87 ALA A CA 1
ATOM 641 C C . ALA A 1 87 ? 17.685 3.603 3.459 1.00 93.19 87 ALA A C 1
ATOM 643 O O . ALA A 1 87 ? 17.838 4.056 4.589 1.00 93.19 87 ALA A O 1
ATOM 644 N N . LYS A 1 88 ? 18.403 4.046 2.415 1.00 95.75 88 LYS A N 1
ATOM 645 C CA . LYS A 1 88 ? 19.491 5.039 2.535 1.00 95.75 88 LYS A CA 1
ATOM 646 C C . LYS A 1 88 ? 19.035 6.386 3.095 1.00 95.75 88 LYS A C 1
ATOM 648 O O . LYS A 1 88 ? 19.807 7.107 3.719 1.00 95.75 88 LYS A O 1
ATOM 653 N N . VAL A 1 89 ? 17.811 6.803 2.780 1.00 95.00 89 VAL A N 1
ATOM 654 C CA . VAL A 1 89 ? 17.252 8.057 3.291 1.00 95.00 89 VAL A CA 1
ATOM 655 C C . VAL A 1 89 ? 16.856 7.916 4.756 1.00 95.00 89 VAL A C 1
ATOM 657 O O . VAL A 1 89 ? 17.114 8.842 5.517 1.00 95.00 89 VAL A O 1
ATOM 660 N N . LEU A 1 90 ? 16.248 6.793 5.141 1.00 90.94 90 LEU A N 1
ATOM 661 C CA . LEU A 1 90 ? 15.869 6.519 6.526 1.00 90.94 90 LEU A CA 1
ATOM 662 C C . LEU A 1 90 ? 17.100 6.443 7.434 1.00 90.94 90 LEU A C 1
ATOM 664 O O . LEU A 1 90 ? 17.108 7.119 8.453 1.00 90.94 90 LEU A O 1
ATOM 668 N N . GLU A 1 91 ? 18.159 5.757 7.002 1.00 90.69 91 GLU A N 1
ATOM 669 C CA . GLU A 1 91 ? 19.454 5.710 7.699 1.00 90.69 91 GLU A CA 1
ATOM 670 C C . GLU A 1 91 ? 20.000 7.125 7.975 1.00 90.69 91 GLU A C 1
ATOM 672 O O . GLU A 1 91 ? 20.277 7.490 9.113 1.00 90.69 91 GLU A O 1
ATOM 677 N N . LYS A 1 92 ? 20.024 8.001 6.959 1.00 91.88 92 LYS A N 1
ATOM 678 C CA . LYS A 1 92 ? 20.448 9.407 7.126 1.00 91.88 92 LYS A CA 1
ATOM 679 C C . LYS A 1 92 ? 19.548 10.227 8.049 1.00 91.88 92 LYS A C 1
ATOM 681 O O . LYS A 1 92 ? 20.002 11.207 8.641 1.00 91.88 92 LYS A O 1
ATOM 686 N N . LEU A 1 93 ? 18.250 9.929 8.079 1.00 89.69 93 LEU A N 1
ATOM 687 C CA . LEU A 1 93 ? 17.312 10.612 8.970 1.00 89.69 93 LEU A CA 1
ATOM 688 C C . LEU A 1 93 ? 17.544 10.177 10.417 1.00 89.69 93 LEU A C 1
ATOM 690 O O . LEU A 1 93 ? 17.543 11.032 11.299 1.00 89.69 93 LEU A O 1
ATOM 694 N N . GLU A 1 94 ? 17.791 8.888 10.632 1.00 86.75 94 GLU A N 1
ATOM 695 C CA . GLU A 1 94 ? 18.103 8.301 11.932 1.00 86.75 94 GLU A CA 1
ATOM 696 C C . GLU A 1 94 ? 19.421 8.840 12.501 1.00 86.75 94 GLU A C 1
ATOM 698 O O . GLU A 1 94 ? 19.463 9.229 13.664 1.00 86.75 94 GLU A O 1
ATOM 703 N N . GLU A 1 95 ? 20.462 9.000 11.678 1.00 86.56 95 GLU A N 1
ATOM 704 C CA . GLU A 1 95 ? 21.720 9.645 12.094 1.00 86.56 95 GLU A CA 1
ATOM 705 C C . GLU A 1 95 ? 21.528 11.103 12.551 1.00 86.56 95 GLU A C 1
ATOM 707 O O . GLU A 1 95 ? 22.175 11.564 13.492 1.00 86.56 95 GLU A O 1
ATOM 712 N N . ARG A 1 96 ? 20.660 11.863 11.869 1.00 83.56 96 ARG A N 1
ATOM 713 C CA . ARG A 1 96 ? 20.450 13.301 12.132 1.00 83.56 96 ARG A CA 1
ATOM 714 C C . ARG A 1 96 ? 19.538 13.570 13.315 1.00 83.56 96 ARG A C 1
ATOM 716 O O . ARG A 1 96 ? 19.706 14.563 14.019 1.00 83.56 96 ARG A O 1
ATOM 723 N N . ALA A 1 97 ? 18.524 12.740 13.465 1.00 77.50 97 ALA A N 1
ATOM 724 C CA . ALA A 1 97 ? 17.539 12.830 14.516 1.00 77.50 97 ALA A CA 1
ATOM 725 C C . ALA A 1 97 ? 17.254 11.395 14.951 1.00 77.50 97 ALA A C 1
ATOM 727 O O . ALA A 1 97 ? 16.298 10.812 14.432 1.00 77.50 97 ALA A O 1
ATOM 728 N N . PRO A 1 98 ? 18.077 10.823 15.856 1.00 70.56 98 PRO A N 1
ATOM 729 C CA . PRO A 1 98 ? 17.855 9.483 16.375 1.00 70.56 98 PRO A CA 1
ATOM 730 C C . PRO A 1 98 ? 16.474 9.466 17.016 1.00 70.56 98 PRO A C 1
ATOM 732 O O . PRO A 1 98 ? 16.239 10.018 18.092 1.00 70.56 98 PRO A O 1
ATOM 735 N N . GLY A 1 99 ? 15.515 8.934 16.266 1.00 60.75 99 GLY A N 1
ATOM 736 C CA . GLY A 1 99 ? 14.145 8.838 16.709 1.00 60.75 99 GLY A CA 1
ATOM 737 C C . GLY A 1 99 ? 14.084 7.786 17.798 1.00 60.75 99 GLY A C 1
ATOM 738 O O . GLY A 1 99 ? 14.682 6.721 17.676 1.00 60.75 99 GLY A O 1
ATOM 739 N N . VAL A 1 100 ? 13.305 8.040 18.845 1.00 61.22 100 VAL A N 1
ATOM 740 C CA . VAL A 1 100 ? 12.774 6.913 19.607 1.00 61.22 100 VAL A CA 1
ATOM 741 C C . VAL A 1 100 ? 11.796 6.224 18.668 1.00 61.22 100 VAL A C 1
ATOM 743 O O . VAL A 1 100 ? 10.804 6.831 18.251 1.00 61.22 100 VAL A O 1
ATOM 746 N N . LEU A 1 101 ? 12.096 4.986 18.285 1.00 59.59 101 LEU A N 1
ATOM 747 C CA . LEU A 1 101 ? 11.160 4.153 17.550 1.00 59.59 101 LEU A CA 1
ATOM 748 C C . LEU A 1 101 ? 9.956 3.908 18.467 1.00 59.59 101 LEU A C 1
ATOM 750 O O . LEU A 1 101 ? 9.957 3.014 19.306 1.00 59.59 101 LEU A O 1
ATOM 754 N N . VAL A 1 102 ? 8.927 4.747 18.356 1.00 58.56 102 VAL A N 1
ATOM 755 C CA . VAL A 1 102 ? 7.658 4.539 19.059 1.00 58.56 102 VAL A CA 1
ATOM 756 C C . VAL A 1 102 ? 6.842 3.559 18.221 1.00 58.56 102 VAL A C 1
ATOM 758 O O . VAL A 1 102 ? 5.822 3.909 17.624 1.00 58.56 102 VAL A O 1
ATOM 761 N N . GLU A 1 103 ? 7.340 2.328 18.104 1.00 59.03 103 GLU A N 1
ATOM 762 C CA . GLU A 1 103 ? 6.553 1.212 17.594 1.00 59.03 103 GLU A CA 1
ATOM 763 C C . GLU A 1 103 ? 5.538 0.833 18.663 1.00 59.03 103 GLU A C 1
ATOM 765 O O . GLU A 1 103 ? 5.723 -0.072 19.471 1.00 59.03 103 GLU A O 1
ATOM 770 N N . ARG A 1 104 ? 4.423 1.560 18.672 1.00 72.62 104 ARG A N 1
ATOM 771 C CA . ARG A 1 104 ? 3.221 1.074 19.337 1.00 72.62 104 ARG A CA 1
ATOM 772 C C . ARG A 1 104 ? 2.617 0.032 18.429 1.00 72.62 104 ARG A C 1
ATOM 774 O O . ARG A 1 104 ? 1.854 0.354 17.518 1.00 72.62 104 ARG A O 1
ATOM 781 N N . ALA A 1 105 ? 3.048 -1.207 18.625 1.00 82.00 105 ALA A N 1
ATOM 782 C CA . ALA A 1 105 ? 2.434 -2.334 17.962 1.00 82.00 105 ALA A CA 1
ATOM 783 C C . ALA A 1 105 ? 0.954 -2.384 18.378 1.00 82.00 105 ALA A C 1
ATOM 785 O O . ALA A 1 105 ? 0.641 -2.237 19.559 1.00 82.00 105 ALA A O 1
ATOM 786 N N . PRO A 1 106 ? 0.022 -2.611 17.443 1.00 90.31 106 PRO A N 1
ATOM 787 C CA . PRO A 1 106 ? -1.399 -2.710 17.768 1.00 90.31 106 PRO A CA 1
ATOM 788 C C . PRO A 1 106 ? -1.752 -3.944 18.622 1.00 90.31 106 PRO A C 1
ATOM 790 O O . PRO A 1 106 ? -2.916 -4.148 18.947 1.00 90.31 106 PRO A O 1
ATOM 793 N N . GLY A 1 107 ? -0.780 -4.803 18.950 1.00 92.75 107 GLY A N 1
ATOM 794 C CA . GLY A 1 107 ? -1.014 -6.056 19.665 1.00 92.75 107 GLY A CA 1
ATOM 795 C C . GLY A 1 107 ? -1.676 -7.143 18.810 1.00 92.75 107 GLY A C 1
ATOM 796 O O . GLY A 1 107 ? -2.149 -8.136 19.364 1.00 92.75 107 GLY A O 1
ATOM 797 N N . PHE A 1 108 ? -1.724 -6.973 17.485 1.00 95.31 108 PHE A N 1
ATOM 798 C CA . PHE A 1 108 ? -2.248 -7.939 16.519 1.00 95.31 108 PHE A CA 1
ATOM 799 C C . PHE A 1 108 ? -1.579 -7.777 15.144 1.00 95.31 108 PHE A C 1
ATOM 801 O O . PHE A 1 108 ? -1.118 -6.693 14.790 1.00 95.31 108 PHE A O 1
ATOM 808 N N . ASP A 1 109 ? -1.563 -8.849 14.360 1.00 95.56 109 ASP A N 1
ATOM 809 C CA . ASP A 1 109 ? -1.156 -8.844 12.957 1.00 95.56 109 ASP A CA 1
ATOM 810 C C . ASP A 1 109 ? -2.389 -8.699 12.061 1.00 95.56 109 ASP A C 1
ATOM 812 O O . ASP A 1 109 ? -3.495 -9.124 12.419 1.00 95.56 109 ASP A O 1
ATO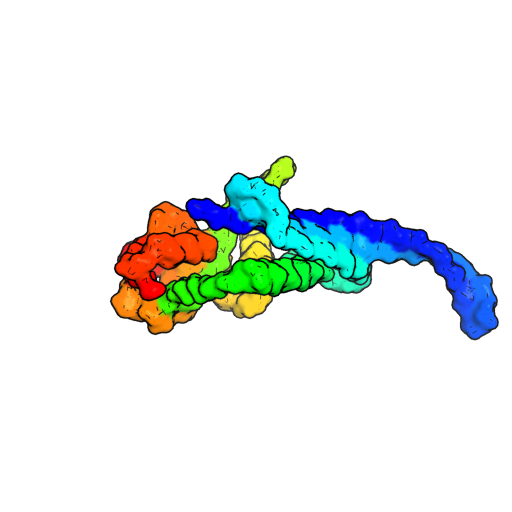M 816 N N . TYR A 1 110 ? -2.217 -8.086 10.892 1.00 96.56 110 TYR A N 1
ATOM 817 C CA . TYR A 1 110 ? -3.316 -7.862 9.963 1.00 96.56 110 TYR A CA 1
ATOM 818 C C . TYR A 1 110 ? -2.875 -7.882 8.500 1.00 96.56 110 TYR A C 1
ATOM 820 O O . TYR A 1 110 ? -1.733 -7.574 8.163 1.00 96.56 110 TYR A O 1
ATOM 828 N N . LEU A 1 111 ? -3.831 -8.172 7.621 1.00 97.00 111 LEU A N 1
ATOM 829 C CA . LEU A 1 111 ? -3.735 -7.960 6.181 1.00 97.00 111 LEU A CA 1
ATOM 830 C C . LEU A 1 111 ? -4.607 -6.770 5.792 1.00 97.00 111 LEU A C 1
ATOM 832 O O . LEU A 1 111 ? -5.797 -6.719 6.106 1.00 97.00 111 LEU A O 1
ATOM 836 N N . TRP A 1 112 ? -4.031 -5.800 5.089 1.00 97.00 112 TRP A N 1
ATOM 837 C CA . TRP A 1 112 ? -4.797 -4.670 4.574 1.00 97.00 112 TRP A CA 1
ATOM 838 C C . TRP A 1 112 ? -5.520 -5.045 3.282 1.00 97.00 112 TRP A C 1
ATOM 840 O O . TRP A 1 112 ? -4.886 -5.461 2.314 1.00 97.00 112 TRP A O 1
ATOM 850 N N . ASN A 1 113 ? -6.836 -4.847 3.249 1.00 96.75 113 ASN A N 1
ATOM 851 C CA . ASN A 1 113 ? -7.628 -4.930 2.034 1.00 96.75 113 ASN A CA 1
ATOM 852 C C . ASN A 1 113 ? -7.674 -3.560 1.329 1.00 96.75 113 ASN A C 1
ATOM 854 O O . ASN A 1 113 ? -8.382 -2.655 1.795 1.00 96.75 113 ASN A O 1
ATOM 858 N N . PRO A 1 114 ? -6.993 -3.394 0.182 1.00 94.81 114 PRO A N 1
ATOM 859 C CA . PRO A 1 114 ? -6.835 -2.111 -0.487 1.00 94.81 114 PRO A CA 1
ATOM 860 C C . PRO A 1 114 ? -8.082 -1.686 -1.273 1.00 94.81 114 PRO A C 1
ATOM 862 O O . PRO A 1 114 ? -7.980 -0.804 -2.120 1.00 94.81 114 PRO A O 1
ATOM 865 N N . LYS A 1 115 ? -9.266 -2.268 -1.045 1.00 94.25 115 LYS A N 1
ATOM 866 C CA . LYS A 1 115 ? -10.490 -1.907 -1.781 1.00 94.25 115 LYS A CA 1
ATOM 867 C C . LYS A 1 115 ? -10.912 -0.444 -1.635 1.00 94.25 115 LYS A C 1
ATOM 869 O O . LYS A 1 115 ? -11.486 0.107 -2.563 1.00 94.25 115 LYS A O 1
ATOM 874 N N . ALA A 1 116 ? -10.563 0.214 -0.528 1.00 88.19 116 ALA A N 1
ATOM 875 C CA . ALA A 1 116 ? -10.746 1.664 -0.398 1.00 88.19 116 ALA A CA 1
ATOM 876 C C . ALA A 1 116 ? -9.907 2.439 -1.429 1.00 88.19 116 ALA A C 1
ATOM 878 O O . ALA A 1 116 ? -10.205 3.585 -1.736 1.00 88.19 116 ALA A O 1
ATOM 879 N N . SER A 1 117 ? -8.860 1.812 -1.982 1.00 86.62 117 SER A N 1
ATOM 880 C CA . SER A 1 117 ? -8.025 2.415 -3.015 1.00 86.62 117 SER A CA 1
ATOM 881 C C . SER A 1 117 ? -8.596 2.351 -4.426 1.00 86.62 117 SER A C 1
ATOM 883 O O . SER A 1 117 ? -8.038 2.989 -5.315 1.00 86.62 117 SER A O 1
ATOM 885 N N . LEU A 1 118 ? -9.688 1.609 -4.638 1.00 90.19 118 LEU A N 1
ATOM 886 C CA . LEU A 1 118 ? -10.345 1.520 -5.945 1.00 90.19 118 LEU A CA 1
ATOM 887 C C . LEU A 1 118 ? -10.943 2.863 -6.377 1.00 90.19 118 LEU A C 1
ATOM 889 O O . LEU A 1 118 ? -11.104 3.102 -7.571 1.00 90.19 118 LEU A O 1
ATOM 893 N N . ASP A 1 119 ? -11.229 3.727 -5.403 1.00 88.94 119 ASP A N 1
ATOM 894 C CA . ASP A 1 119 ? -11.772 5.070 -5.596 1.00 88.94 119 ASP A CA 1
ATOM 895 C C . ASP A 1 119 ? -10.703 6.118 -5.927 1.00 88.94 119 ASP A C 1
ATOM 897 O O . ASP A 1 119 ? -11.040 7.214 -6.368 1.00 88.94 119 ASP A O 1
ATOM 901 N N . PHE A 1 120 ? -9.414 5.811 -5.735 1.00 85.38 120 PHE A N 1
ATOM 902 C CA . PHE A 1 120 ? -8.354 6.756 -6.076 1.00 85.38 120 PHE A CA 1
ATOM 903 C C . PHE A 1 120 ? -8.085 6.753 -7.579 1.00 85.38 120 PHE A C 1
ATOM 905 O O . PHE A 1 120 ? -7.881 5.707 -8.198 1.00 85.38 120 PHE A O 1
ATOM 912 N N . SER A 1 121 ? -7.992 7.953 -8.141 1.00 87.69 121 SER A N 1
ATOM 913 C CA . SER A 1 121 ? -7.564 8.191 -9.512 1.00 87.69 121 SER A CA 1
ATOM 914 C C . SER A 1 121 ? -6.374 9.147 -9.554 1.00 87.69 121 SER A C 1
ATOM 916 O O . SER A 1 121 ? -6.228 10.038 -8.715 1.00 87.69 121 SER A O 1
ATOM 918 N N . LEU A 1 122 ? -5.510 8.959 -10.550 1.00 83.56 122 LEU A N 1
ATOM 919 C CA . LEU A 1 122 ? -4.528 9.972 -10.937 1.00 83.56 122 LEU A CA 1
ATOM 920 C C . LEU A 1 122 ? -5.204 11.009 -11.841 1.00 83.56 122 LEU A C 1
ATOM 922 O O . LEU A 1 122 ? -6.209 10.712 -12.486 1.00 83.56 122 LEU A O 1
ATOM 926 N N . GLU A 1 123 ? -4.640 12.213 -11.910 1.00 88.19 123 GLU A N 1
ATOM 927 C CA . GLU A 1 123 ? -5.141 13.272 -12.790 1.00 88.19 123 GLU A CA 1
ATOM 928 C C . GLU A 1 123 ? -5.223 12.777 -14.246 1.00 88.19 123 GLU A C 1
ATOM 930 O O . GLU A 1 123 ? -4.268 12.209 -14.781 1.00 88.19 123 GLU A O 1
ATOM 935 N N . GLY A 1 124 ? -6.400 12.928 -14.861 1.00 90.81 124 GLY A N 1
ATOM 936 C CA . GLY A 1 124 ? -6.672 12.472 -16.227 1.00 90.81 124 GLY A CA 1
ATOM 937 C C . GLY A 1 124 ? -6.923 10.966 -16.399 1.00 90.81 124 GLY A C 1
ATOM 938 O O . GLY A 1 124 ? -7.101 10.522 -17.530 1.00 90.81 124 GLY A O 1
ATOM 939 N N . LYS A 1 125 ? -6.957 10.167 -15.322 1.00 90.12 125 LYS A N 1
ATOM 940 C CA . LYS A 1 125 ? -7.313 8.738 -15.375 1.00 90.12 125 LYS A CA 1
ATOM 941 C C . LYS A 1 125 ? -8.616 8.466 -14.627 1.00 90.12 125 LYS A C 1
ATOM 943 O O . LYS A 1 125 ? -8.875 9.074 -13.595 1.00 90.12 125 LYS A O 1
ATOM 948 N N . ALA A 1 126 ? -9.415 7.527 -15.127 1.00 90.06 126 ALA A N 1
ATOM 949 C CA . ALA A 1 126 ? -10.576 7.017 -14.401 1.00 90.06 126 ALA A CA 1
ATOM 950 C C . ALA A 1 126 ? -10.134 6.197 -13.167 1.00 90.06 126 ALA A C 1
ATOM 952 O O . ALA A 1 126 ? -9.085 5.544 -13.219 1.00 90.06 126 ALA A O 1
ATOM 953 N N . PRO A 1 127 ? -10.898 6.214 -12.059 1.00 94.06 127 PRO A N 1
ATOM 954 C CA . PRO A 1 127 ? -10.642 5.348 -10.913 1.00 94.06 127 PRO A CA 1
ATOM 955 C C . PRO A 1 127 ? -10.855 3.876 -11.288 1.00 94.06 127 PRO A C 1
ATOM 957 O O . PRO A 1 127 ? -11.685 3.548 -12.138 1.00 94.06 127 PRO A O 1
ATOM 960 N N . LEU A 1 128 ? -10.140 2.969 -10.617 1.00 91.69 128 LEU A N 1
ATOM 961 C CA . LEU A 1 128 ? -10.236 1.530 -10.894 1.00 91.69 128 LEU A CA 1
ATOM 962 C C . LEU A 1 128 ? -11.655 0.991 -10.649 1.00 91.69 128 LEU A C 1
ATOM 964 O O . LEU A 1 128 ? -12.076 0.068 -11.339 1.00 91.69 128 LEU A O 1
ATOM 968 N N . ARG A 1 129 ? -12.422 1.598 -9.730 1.00 94.75 129 ARG A N 1
ATOM 969 C CA . ARG A 1 129 ? -13.843 1.271 -9.530 1.00 94.75 129 ARG A CA 1
ATOM 970 C C . ARG A 1 129 ? -14.652 1.378 -10.824 1.00 94.75 129 ARG A C 1
ATOM 972 O O . ARG A 1 129 ? -15.430 0.479 -11.110 1.00 94.75 129 ARG A O 1
ATOM 979 N N . GLN A 1 130 ? -14.436 2.424 -11.619 1.00 94.62 130 GLN A N 1
ATOM 980 C CA . GLN A 1 130 ? -15.178 2.618 -12.864 1.00 94.62 130 GLN A CA 1
ATOM 981 C C . GLN A 1 130 ? -14.849 1.527 -13.894 1.00 94.62 130 GLN A C 1
ATOM 983 O O . GLN A 1 130 ? -15.738 1.047 -14.587 1.00 94.62 130 GLN A O 1
ATOM 988 N N . ALA A 1 131 ? -13.585 1.097 -13.965 1.00 91.50 131 ALA A N 1
ATOM 989 C CA . ALA A 1 131 ? -13.187 -0.012 -14.831 1.00 91.50 131 ALA A CA 1
ATOM 990 C C . ALA A 1 131 ? -13.796 -1.350 -14.373 1.00 91.50 131 ALA A C 1
ATOM 992 O O . ALA A 1 131 ? -14.220 -2.142 -15.210 1.00 91.50 131 ALA A O 1
ATOM 993 N N . LEU A 1 132 ? -13.887 -1.579 -13.055 1.00 94.44 132 LEU A N 1
ATOM 994 C CA . LEU A 1 132 ? -14.558 -2.754 -12.490 1.00 94.44 132 LEU A CA 1
ATOM 995 C C . LEU A 1 132 ? -16.055 -2.772 -12.826 1.00 94.44 132 LEU A C 1
ATOM 997 O O . LEU A 1 132 ? -16.578 -3.821 -13.171 1.00 94.44 132 LEU A O 1
ATOM 1001 N N . GLU A 1 133 ? -16.739 -1.629 -12.769 1.00 95.56 133 GLU A N 1
ATOM 1002 C CA . GLU A 1 133 ? -18.173 -1.529 -13.088 1.00 95.56 133 GLU A CA 1
ATOM 1003 C C . GLU A 1 133 ? -18.488 -1.872 -14.552 1.00 95.56 133 GLU A C 1
ATOM 1005 O O . GLU A 1 133 ? -19.570 -2.379 -14.841 1.00 95.56 133 GLU A O 1
ATOM 1010 N N . SER A 1 134 ? -17.549 -1.619 -15.471 1.00 95.38 134 SER A N 1
ATOM 1011 C CA . SER A 1 134 ? -17.690 -1.952 -16.896 1.00 95.38 134 SER A CA 1
ATOM 1012 C C . SER A 1 134 ? -17.209 -3.355 -17.273 1.00 95.38 134 SER A C 1
ATOM 1014 O O . SER A 1 134 ? -17.495 -3.815 -18.376 1.00 95.38 134 SER A O 1
ATOM 1016 N N . ALA A 1 135 ? -16.440 -4.002 -16.399 1.00 95.75 135 ALA A N 1
ATOM 1017 C CA . ALA A 1 135 ? -15.853 -5.315 -16.633 1.00 95.75 135 ALA A CA 1
ATOM 1018 C C . ALA A 1 135 ? -16.867 -6.436 -16.364 1.00 95.75 135 ALA A C 1
ATOM 1020 O O . ALA A 1 135 ? -17.770 -6.282 -15.534 1.00 95.75 135 ALA A O 1
ATOM 1021 N N . ASP A 1 136 ? -16.711 -7.580 -17.034 1.00 97.62 136 ASP A N 1
ATOM 1022 C CA . ASP A 1 136 ? -17.497 -8.769 -16.702 1.00 97.62 136 ASP A CA 1
ATOM 1023 C C . ASP A 1 136 ? -17.091 -9.358 -15.336 1.00 97.62 136 ASP A C 1
ATOM 1025 O O . ASP A 1 136 ? -16.126 -8.927 -14.702 1.00 97.62 136 ASP A O 1
ATOM 1029 N N . ALA A 1 137 ? -17.858 -10.328 -14.835 1.00 95.12 137 ALA A N 1
ATOM 1030 C CA . ALA A 1 137 ? -17.639 -10.878 -13.497 1.00 95.12 137 ALA A CA 1
ATOM 1031 C C . ALA A 1 137 ? -16.264 -11.556 -13.329 1.00 95.12 137 ALA A C 1
ATOM 1033 O O . ALA A 1 137 ? -15.696 -11.503 -12.237 1.00 95.12 137 ALA A O 1
ATOM 1034 N N . LEU A 1 138 ? -15.735 -12.177 -14.388 1.00 95.38 138 LEU A N 1
ATOM 1035 C CA . LEU A 1 138 ? -14.436 -12.844 -14.356 1.00 95.38 138 LEU A CA 1
ATOM 1036 C C . LEU A 1 138 ? -13.308 -11.807 -14.354 1.00 95.38 138 LEU A C 1
ATOM 1038 O O . LEU A 1 138 ? -12.388 -11.896 -13.540 1.00 95.38 138 LEU A O 1
ATOM 1042 N N . ASP A 1 139 ? -13.419 -10.788 -15.204 1.00 95.00 139 ASP A N 1
ATOM 1043 C CA . ASP A 1 139 ? -12.469 -9.679 -15.270 1.00 95.00 139 ASP A CA 1
ATOM 1044 C C . ASP A 1 139 ? -12.438 -8.878 -13.960 1.00 95.00 139 ASP A C 1
ATOM 1046 O O . ASP A 1 139 ? -11.368 -8.490 -13.485 1.00 95.00 139 ASP A O 1
ATOM 1050 N N . GLN A 1 140 ? -13.594 -8.666 -13.321 1.00 94.88 140 GLN A N 1
ATOM 1051 C CA . GLN A 1 140 ? -13.668 -8.033 -12.003 1.00 94.88 140 GLN A CA 1
ATOM 1052 C C . GLN A 1 140 ? -12.886 -8.818 -10.947 1.00 94.88 140 GLN A C 1
ATOM 1054 O O . GLN A 1 140 ? -12.135 -8.226 -10.167 1.00 94.88 140 GLN A O 1
ATOM 1059 N N . GLU A 1 141 ? -13.054 -10.142 -10.910 1.00 93.50 141 GLU A N 1
ATOM 1060 C CA . GLU A 1 141 ? -12.339 -11.001 -9.966 1.00 93.50 141 GLU A CA 1
ATOM 1061 C C . GLU A 1 141 ? -10.829 -10.966 -10.228 1.00 93.50 141 GLU A C 1
ATOM 1063 O O . GLU A 1 141 ? -10.059 -10.760 -9.288 1.00 93.50 141 GLU A O 1
ATOM 1068 N N . LEU A 1 142 ? -10.409 -11.047 -11.495 1.00 94.19 142 LEU A N 1
ATOM 1069 C CA . LEU A 1 142 ? -9.003 -10.976 -11.890 1.00 94.19 142 LEU A CA 1
ATOM 1070 C C . LEU A 1 142 ? -8.356 -9.634 -11.512 1.00 94.19 142 LEU A C 1
ATOM 1072 O O . LEU A 1 142 ? -7.253 -9.605 -10.964 1.00 94.19 142 LEU A O 1
ATOM 1076 N N . LE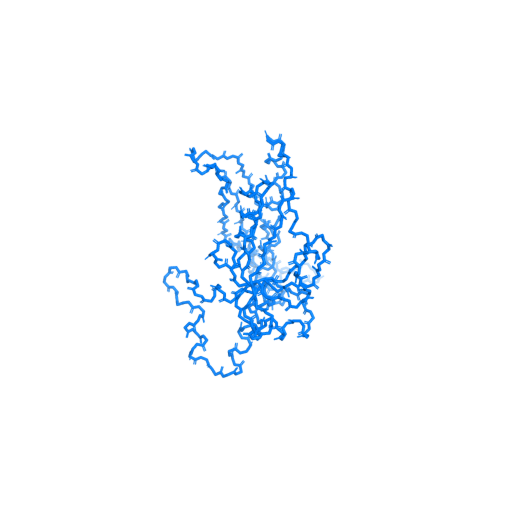U A 1 143 ? -9.043 -8.514 -11.760 1.00 93.69 143 LEU A N 1
ATOM 1077 C CA . LEU A 1 143 ? -8.557 -7.176 -11.411 1.00 93.69 143 LEU A CA 1
ATOM 1078 C C . LEU A 1 143 ? -8.430 -6.990 -9.895 1.00 93.69 143 LEU A C 1
ATOM 1080 O O . LEU A 1 143 ? -7.465 -6.381 -9.421 1.00 93.69 143 LEU A O 1
ATOM 1084 N N . LEU A 1 144 ? -9.384 -7.511 -9.119 1.00 94.56 144 LEU A N 1
ATOM 1085 C CA . LEU A 1 144 ? -9.319 -7.474 -7.659 1.00 94.56 144 LEU A CA 1
ATOM 1086 C C . LEU A 1 144 ? -8.202 -8.373 -7.115 1.00 94.56 144 LEU A C 1
ATOM 1088 O O . LEU A 1 144 ? -7.482 -7.940 -6.214 1.00 94.56 144 LEU A O 1
ATOM 1092 N N . ASP A 1 145 ? -8.028 -9.576 -7.665 1.00 95.06 145 ASP A N 1
ATOM 1093 C CA . ASP A 1 145 ? -6.945 -10.498 -7.308 1.00 95.06 145 ASP A CA 1
ATOM 1094 C C . ASP A 1 145 ? -5.578 -9.852 -7.549 1.00 95.06 145 ASP A C 1
ATOM 1096 O O . ASP A 1 145 ? -4.784 -9.705 -6.614 1.00 95.06 145 ASP A O 1
ATOM 1100 N N . ALA A 1 146 ? -5.356 -9.339 -8.764 1.00 91.75 146 ALA A N 1
ATOM 1101 C CA . ALA A 1 146 ? -4.137 -8.633 -9.140 1.00 91.75 146 ALA A CA 1
ATOM 1102 C C . ALA A 1 146 ? -3.869 -7.442 -8.208 1.00 91.75 146 ALA A C 1
ATOM 1104 O O . ALA A 1 146 ? -2.742 -7.234 -7.749 1.00 91.75 146 ALA A O 1
ATOM 1105 N N . ARG A 1 147 ? -4.917 -6.683 -7.855 1.00 93.06 147 ARG A N 1
ATOM 1106 C CA . ARG A 1 147 ? -4.795 -5.545 -6.940 1.00 93.06 147 ARG A CA 1
ATOM 1107 C C . ARG A 1 147 ? -4.416 -5.967 -5.527 1.00 93.06 147 ARG A C 1
ATOM 1109 O O . ARG A 1 147 ? -3.651 -5.254 -4.888 1.00 93.06 147 ARG A O 1
ATOM 1116 N N . VAL A 1 148 ? -4.940 -7.077 -5.013 1.00 94.56 148 VAL A N 1
ATOM 1117 C CA . VAL A 1 148 ? -4.572 -7.575 -3.681 1.00 94.56 148 VAL A CA 1
ATOM 1118 C C . VAL A 1 148 ? -3.156 -8.154 -3.693 1.00 94.56 148 VAL A C 1
ATOM 1120 O O . VAL A 1 148 ? -2.373 -7.831 -2.797 1.00 94.56 148 VAL A O 1
ATOM 1123 N N . ARG A 1 149 ? -2.788 -8.926 -4.724 1.00 93.94 149 ARG A N 1
ATOM 1124 C CA . ARG A 1 149 ? -1.435 -9.482 -4.897 1.00 93.94 149 ARG A CA 1
ATOM 1125 C C . ARG A 1 149 ? -0.361 -8.412 -5.021 1.00 93.94 149 ARG A C 1
ATOM 1127 O O . ARG A 1 149 ? 0.729 -8.606 -4.499 1.00 93.94 149 ARG A O 1
ATOM 1134 N N . PHE A 1 150 ? -0.686 -7.264 -5.615 1.00 90.12 150 PHE A N 1
ATOM 1135 C CA . PHE A 1 150 ? 0.210 -6.106 -5.636 1.00 90.12 150 PHE A CA 1
ATOM 1136 C C . PHE A 1 150 ? 0.699 -5.719 -4.228 1.00 90.12 150 PHE A C 1
ATOM 1138 O O . PHE A 1 150 ? 1.869 -5.397 -4.038 1.00 90.12 150 PHE A O 1
ATOM 1145 N N . PHE A 1 151 ? -0.185 -5.762 -3.223 1.00 90.94 151 PHE A N 1
ATOM 1146 C CA . PHE A 1 151 ? 0.178 -5.444 -1.836 1.00 90.94 151 PHE A CA 1
ATOM 1147 C C . PHE A 1 151 ? 0.649 -6.666 -1.041 1.00 90.94 151 PHE A C 1
ATOM 1149 O O . PHE A 1 151 ? 1.411 -6.504 -0.090 1.00 90.94 151 PHE A O 1
ATOM 1156 N N . HIS A 1 152 ? 0.220 -7.870 -1.428 1.00 93.56 152 HIS A N 1
ATOM 1157 C CA . HIS A 1 152 ? 0.520 -9.123 -0.733 1.00 93.56 152 HIS A CA 1
ATOM 1158 C C . HIS A 1 152 ? 0.962 -10.214 -1.726 1.00 93.56 152 HIS A C 1
ATOM 1160 O O . HIS A 1 152 ? 0.205 -11.150 -1.988 1.00 93.56 152 HIS A O 1
ATOM 1166 N N . PRO A 1 153 ? 2.179 -10.126 -2.297 1.00 92.38 153 PRO A N 1
ATOM 1167 C CA . PRO A 1 153 ? 2.608 -11.022 -3.378 1.00 92.38 153 PRO A CA 1
ATOM 1168 C C . PRO A 1 153 ? 2.743 -12.484 -2.933 1.00 92.38 153 PRO A C 1
ATOM 1170 O O . PRO A 1 153 ? 2.497 -13.396 -3.717 1.00 92.38 153 PRO A O 1
ATOM 1173 N N . ALA A 1 154 ? 3.081 -12.710 -1.661 1.00 92.56 154 ALA A N 1
ATOM 1174 C CA . ALA A 1 154 ? 3.246 -14.036 -1.061 1.00 92.56 154 ALA A CA 1
ATOM 1175 C C . ALA A 1 154 ? 1.969 -14.561 -0.374 1.00 92.56 154 ALA A C 1
ATOM 1177 O O . ALA A 1 154 ? 2.046 -15.436 0.485 1.00 92.56 154 ALA A O 1
ATOM 1178 N N . LEU A 1 155 ? 0.798 -13.989 -0.675 1.00 94.69 155 LEU A N 1
ATOM 1179 C CA . LEU A 1 155 ? -0.442 -14.387 -0.016 1.00 94.69 155 LEU A CA 1
ATOM 1180 C C . LEU A 1 155 ? -0.954 -15.730 -0.550 1.00 94.69 155 LEU A C 1
ATOM 1182 O O . LEU A 1 155 ? -1.133 -15.906 -1.756 1.00 94.69 155 LEU A O 1
ATOM 1186 N N . GLU A 1 156 ? -1.252 -16.649 0.367 1.00 95.44 156 GLU A N 1
ATOM 1187 C CA . GLU A 1 156 ? -1.836 -17.949 0.035 1.00 95.44 156 GLU A CA 1
ATOM 1188 C C . GLU A 1 156 ? -3.222 -17.808 -0.626 1.00 95.44 156 GLU A C 1
ATOM 1190 O O . GLU A 1 156 ? -4.012 -16.946 -0.2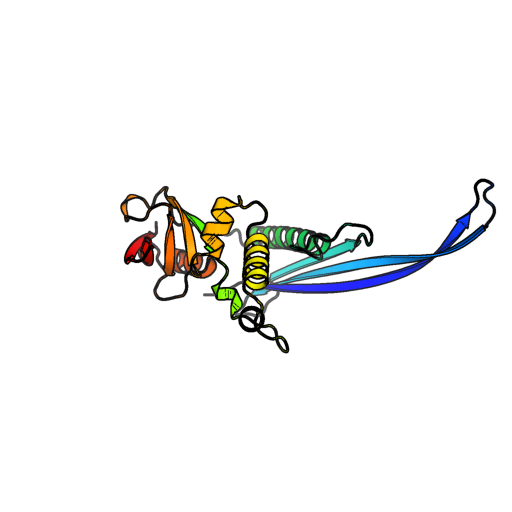12 1.00 95.44 156 GLU A O 1
ATOM 1195 N N . PRO A 1 157 ? -3.592 -18.679 -1.590 1.00 94.00 157 PRO A N 1
ATOM 1196 C CA . PRO A 1 157 ? -4.840 -18.551 -2.353 1.00 94.00 157 PRO A CA 1
ATOM 1197 C C . PRO A 1 157 ? -6.113 -18.447 -1.495 1.00 94.00 157 PRO A C 1
ATOM 1199 O O . PRO A 1 157 ? -7.024 -17.680 -1.810 1.00 94.00 157 PRO A O 1
ATOM 1202 N N . GLY A 1 158 ? -6.184 -19.176 -0.375 1.00 93.69 158 GLY A N 1
ATOM 1203 C CA . GLY A 1 158 ? -7.341 -19.126 0.528 1.00 93.69 158 GLY A CA 1
ATOM 1204 C C . GLY A 1 158 ? -7.487 -17.783 1.256 1.00 93.69 158 GLY A C 1
ATOM 1205 O O . GLY A 1 158 ? -8.595 -17.247 1.379 1.00 93.69 158 GLY A O 1
ATOM 1206 N N . ALA A 1 159 ? -6.368 -17.204 1.699 1.00 93.56 159 ALA A N 1
ATOM 1207 C CA . ALA A 1 159 ? -6.352 -15.890 2.338 1.00 93.56 159 ALA A CA 1
ATOM 1208 C C . ALA A 1 159 ? -6.660 -14.783 1.322 1.00 93.56 159 ALA A C 1
ATOM 1210 O O . ALA A 1 159 ? -7.425 -13.865 1.622 1.00 93.56 159 ALA A O 1
ATOM 1211 N N . LEU A 1 160 ? -6.148 -14.923 0.098 1.00 95.25 160 LEU A N 1
ATOM 1212 C CA . LEU A 1 160 ? -6.430 -14.034 -1.023 1.00 95.25 160 LEU A CA 1
ATOM 1213 C C . LEU A 1 160 ? -7.920 -14.003 -1.372 1.00 95.25 160 LEU A C 1
ATOM 1215 O O . LEU A 1 160 ? -8.518 -12.931 -1.337 1.00 95.25 160 LEU A O 1
ATOM 1219 N N . SER A 1 161 ? -8.555 -15.161 -1.581 1.00 94.69 161 SER A N 1
ATOM 1220 C CA . SER A 1 161 ? -10.004 -15.251 -1.830 1.00 94.69 161 SER A CA 1
ATOM 1221 C C . SER A 1 161 ? -10.826 -14.619 -0.696 1.00 94.69 161 SER A C 1
ATOM 1223 O O . SER A 1 161 ? -11.808 -13.911 -0.933 1.00 94.69 161 SER A O 1
ATOM 1225 N N . THR A 1 162 ? -10.417 -14.832 0.558 1.00 94.00 162 THR A N 1
ATOM 1226 C CA . THR A 1 162 ? -11.078 -14.222 1.724 1.00 94.00 162 THR A CA 1
ATOM 1227 C C . THR A 1 162 ? -10.973 -12.695 1.693 1.00 94.00 162 THR A C 1
ATOM 1229 O O . THR A 1 162 ? -11.967 -11.994 1.910 1.00 94.00 162 THR A O 1
ATOM 1232 N N . LEU A 1 163 ? -9.792 -12.162 1.379 1.00 95.38 163 LEU A N 1
ATOM 1233 C CA . LEU A 1 163 ? -9.538 -10.725 1.316 1.00 95.38 163 LEU A CA 1
ATOM 1234 C C . LEU A 1 163 ? -10.254 -10.076 0.119 1.00 95.38 163 LEU A C 1
ATOM 1236 O O . LEU A 1 163 ? -10.923 -9.056 0.281 1.00 95.38 163 LEU A O 1
ATOM 1240 N N . VAL A 1 164 ? -10.228 -10.714 -1.054 1.00 95.62 164 VAL A N 1
ATOM 1241 C CA . VAL A 1 164 ? -10.946 -10.278 -2.264 1.00 95.62 164 VAL A CA 1
ATOM 1242 C C . VAL A 1 164 ? -12.458 -10.227 -2.039 1.00 95.62 164 VAL A C 1
ATOM 1244 O O . VAL A 1 164 ? -13.112 -9.341 -2.575 1.00 95.62 164 VAL A O 1
ATOM 1247 N N . ARG A 1 165 ? -13.046 -11.093 -1.207 1.00 94.44 165 ARG A N 1
ATOM 1248 C CA . ARG A 1 165 ? -14.492 -11.051 -0.890 1.00 94.44 165 ARG A CA 1
ATOM 1249 C C . ARG A 1 165 ? -14.852 -10.081 0.231 1.00 94.44 165 ARG A C 1
ATOM 1251 O O . ARG A 1 165 ? -15.995 -9.636 0.328 1.00 94.44 165 ARG A O 1
ATOM 1258 N N . SER A 1 166 ? -13.886 -9.722 1.065 1.00 94.81 166 SER A N 1
ATOM 1259 C CA . SER A 1 166 ? -14.100 -8.820 2.193 1.00 94.81 166 SER A CA 1
ATOM 1260 C C . SER A 1 166 ? -14.271 -7.360 1.733 1.00 94.81 166 SER A C 1
ATOM 1262 O O . SER A 1 166 ? -13.769 -6.984 0.669 1.00 94.81 166 SER A O 1
ATOM 1264 N N . PRO A 1 167 ? -14.981 -6.509 2.495 1.00 95.06 167 PRO A N 1
ATOM 1265 C CA . PRO A 1 167 ? -14.908 -5.052 2.359 1.00 95.06 167 PRO A CA 1
ATOM 1266 C C . PRO A 1 167 ? -13.488 -4.510 2.571 1.00 95.06 167 PRO A C 1
ATOM 1268 O O . PRO A 1 167 ? -12.619 -5.206 3.099 1.00 95.06 167 PRO A O 1
ATOM 1271 N N . ALA A 1 168 ? -13.271 -3.243 2.209 1.00 96.06 168 ALA A N 1
ATOM 1272 C CA . ALA A 1 168 ? -12.046 -2.529 2.559 1.00 96.06 168 ALA A CA 1
ATOM 1273 C C . ALA A 1 168 ? -11.847 -2.486 4.084 1.00 96.06 168 ALA A C 1
ATOM 1275 O O . ALA A 1 168 ? -12.817 -2.329 4.827 1.00 96.06 168 ALA A O 1
ATOM 1276 N N . GLY A 1 169 ? -10.601 -2.612 4.538 1.00 97.06 169 GLY A N 1
ATOM 1277 C CA . GLY A 1 169 ? -10.279 -2.606 5.964 1.00 97.06 169 GLY A CA 1
ATOM 1278 C C . GLY A 1 169 ? -9.021 -3.395 6.304 1.00 97.06 169 GLY A C 1
ATOM 1279 O O . GLY A 1 169 ? -8.232 -3.732 5.420 1.00 97.06 169 GLY A O 1
ATOM 1280 N N . LEU A 1 170 ? -8.839 -3.698 7.588 1.00 97.75 170 LEU A N 1
ATOM 1281 C CA . LEU A 1 170 ? -7.727 -4.496 8.109 1.00 97.75 170 LEU A CA 1
ATOM 1282 C C . LEU A 1 170 ? -8.269 -5.835 8.620 1.00 97.75 170 LEU A C 1
ATOM 1284 O O . LEU A 1 170 ? -8.988 -5.872 9.617 1.00 97.75 170 LEU A O 1
ATOM 1288 N N . LEU A 1 171 ? -7.960 -6.925 7.920 1.00 97.50 171 LEU A N 1
ATOM 1289 C CA . LEU A 1 171 ? -8.319 -8.278 8.338 1.00 97.50 171 LEU A CA 1
ATOM 1290 C C . LEU A 1 171 ? -7.317 -8.752 9.388 1.00 97.50 171 LEU A C 1
ATOM 1292 O O . LEU A 1 171 ? -6.141 -8.920 9.074 1.00 97.50 171 LEU A O 1
ATOM 1296 N N . VAL A 1 172 ? -7.774 -8.983 10.613 1.00 97.25 172 VAL A N 1
ATOM 1297 C CA . VAL A 1 172 ? -6.933 -9.458 11.715 1.00 97.25 172 VAL A CA 1
ATOM 1298 C C . VAL A 1 172 ? -6.540 -10.909 11.459 1.00 97.25 172 VAL A C 1
ATOM 1300 O O . VAL A 1 172 ? -7.403 -11.780 11.357 1.00 97.25 172 VAL A O 1
ATOM 1303 N N . THR A 1 173 ? -5.243 -11.192 11.367 1.00 96.38 173 THR A N 1
ATOM 1304 C CA . THR A 1 173 ? -4.728 -12.553 11.141 1.00 96.38 173 THR A CA 1
ATOM 1305 C C . THR A 1 173 ? -4.333 -13.239 12.439 1.00 96.38 173 THR A C 1
ATOM 1307 O O . THR A 1 173 ? -4.551 -14.438 12.589 1.00 96.38 173 THR A O 1
ATOM 1310 N N . GLN A 1 174 ? -3.802 -12.484 13.397 1.00 96.50 174 GLN A N 1
ATOM 1311 C CA . GLN A 1 174 ? -3.362 -13.005 14.686 1.00 96.50 174 GLN A CA 1
ATOM 1312 C C . GLN A 1 174 ? -3.522 -11.938 15.763 1.00 96.50 174 GLN A C 1
ATOM 1314 O O . GLN A 1 174 ? -3.232 -10.775 15.523 1.00 96.50 174 GLN A O 1
ATOM 1319 N N . VAL A 1 175 ? -3.942 -12.329 16.966 1.00 96.25 175 VAL A N 1
ATOM 1320 C CA . VAL A 1 175 ? -4.037 -11.436 18.130 1.00 96.25 175 VAL A CA 1
ATOM 1321 C C . VAL A 1 175 ? -3.008 -11.878 19.165 1.00 96.25 175 VAL A C 1
ATOM 1323 O O . VAL A 1 175 ? -2.907 -13.070 19.450 1.00 96.25 175 VAL A O 1
ATOM 1326 N N . ARG A 1 176 ? -2.226 -10.935 19.696 1.00 91.56 176 ARG A N 1
ATOM 1327 C CA . ARG A 1 176 ? -1.164 -11.190 20.682 1.00 91.56 176 ARG A CA 1
ATOM 1328 C C . ARG A 1 176 ? -1.489 -10.511 22.010 1.00 91.56 176 ARG A C 1
ATOM 1330 O O . ARG A 1 176 ? -1.900 -11.169 22.954 1.00 91.56 176 ARG A O 1
ATOM 1337 N N . GLU A 1 177 ? -1.374 -9.187 22.058 1.00 86.75 177 GLU A N 1
ATOM 1338 C CA . GLU A 1 177 ? -1.553 -8.385 23.280 1.00 86.75 177 GLU A CA 1
ATOM 1339 C C . GLU A 1 177 ? -2.947 -7.753 23.383 1.00 86.75 177 GLU A C 1
ATOM 1341 O O . GLU A 1 177 ? -3.335 -7.259 24.437 1.00 86.75 177 GLU A O 1
ATOM 1346 N N . ALA A 1 178 ? -3.723 -7.790 22.296 1.00 84.25 178 ALA A N 1
ATOM 1347 C CA . ALA A 1 178 ? -5.076 -7.241 22.238 1.00 84.25 178 ALA A CA 1
ATOM 1348 C C . ALA A 1 178 ? -6.177 -8.279 22.548 1.00 84.25 178 ALA A C 1
ATOM 1350 O O . ALA A 1 178 ? -7.353 -8.002 22.320 1.00 84.25 178 ALA A O 1
ATOM 1351 N N . ALA A 1 179 ? -5.837 -9.471 23.049 1.00 80.19 179 ALA A N 1
ATOM 1352 C CA . ALA A 1 179 ? -6.807 -10.553 23.266 1.00 80.19 179 ALA A CA 1
ATOM 1353 C C . ALA A 1 179 ? -7.914 -10.165 24.265 1.00 80.19 179 ALA A C 1
ATOM 1355 O O . ALA A 1 179 ? -9.096 -10.415 24.019 1.00 80.19 179 ALA A O 1
ATOM 1356 N N . ASP A 1 180 ? -7.545 -9.451 25.330 1.00 88.56 180 ASP A N 1
ATOM 1357 C CA . ASP A 1 180 ? -8.465 -9.021 26.393 1.00 88.56 180 ASP A CA 1
ATOM 1358 C C . ASP A 1 180 ? -9.481 -7.964 25.925 1.00 88.56 180 ASP A C 1
ATOM 1360 O O . ASP A 1 180 ? -10.468 -7.694 26.605 1.00 88.56 180 ASP A O 1
ATOM 1364 N N . THR A 1 181 ? -9.279 -7.382 24.738 1.00 92.12 181 THR A N 1
ATOM 1365 C CA . THR A 1 181 ? -10.207 -6.407 24.135 1.00 92.12 181 THR A CA 1
ATOM 1366 C C . THR A 1 181 ? -11.415 -7.065 23.470 1.00 92.12 181 THR A C 1
ATOM 1368 O O . THR A 1 181 ? -12.348 -6.383 23.049 1.00 92.12 181 THR A O 1
ATOM 1371 N N . GLY A 1 182 ? -11.397 -8.394 23.330 1.00 95.12 182 GLY A N 1
ATOM 1372 C CA . GLY A 1 182 ? -12.402 -9.143 22.584 1.00 95.12 182 GLY A CA 1
ATOM 1373 C C . GLY A 1 182 ? -12.165 -9.186 21.072 1.00 95.12 182 GLY A C 1
ATOM 1374 O O . GLY A 1 182 ? -13.000 -9.763 20.368 1.00 95.12 182 GLY A O 1
ATOM 1375 N N . LEU A 1 183 ? -11.054 -8.625 20.575 1.00 96.94 183 LEU A N 1
ATOM 1376 C CA . LEU A 1 183 ? -10.595 -8.756 19.188 1.00 96.94 1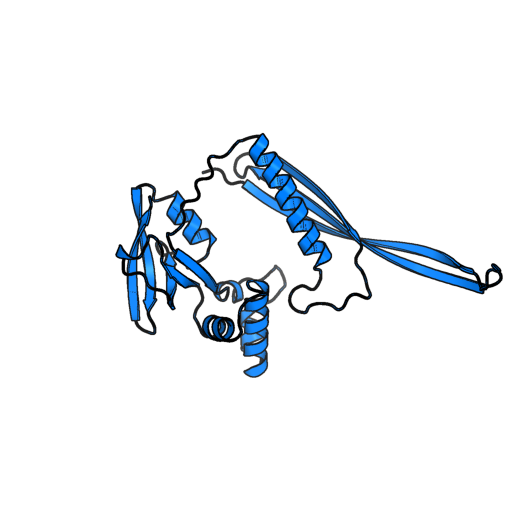83 LEU A CA 1
ATOM 1377 C C . LEU A 1 183 ? -10.154 -10.199 18.900 1.00 96.94 183 LEU A C 1
ATOM 1379 O O . LEU A 1 183 ? -9.531 -10.847 19.740 1.00 96.94 183 LEU A O 1
ATOM 1383 N N . ARG A 1 184 ? -10.480 -10.719 17.713 1.00 97.06 184 ARG A N 1
ATOM 1384 C CA . ARG A 1 184 ? -10.199 -12.110 17.318 1.00 97.06 184 ARG A CA 1
ATOM 1385 C C . ARG A 1 184 ? -9.576 -12.180 15.928 1.00 97.06 184 ARG A C 1
ATOM 1387 O O . ARG A 1 184 ? -9.817 -11.322 15.086 1.00 97.06 184 ARG A O 1
ATOM 1394 N N . ALA A 1 185 ? -8.822 -13.243 15.658 1.00 96.38 185 ALA A N 1
ATOM 1395 C CA . ALA A 1 185 ? -8.429 -13.562 14.288 1.00 96.38 185 ALA A CA 1
ATOM 1396 C C . ALA A 1 185 ? -9.679 -13.768 13.409 1.00 96.38 185 ALA A C 1
ATOM 1398 O O . ALA A 1 185 ? -10.662 -14.372 13.845 1.00 96.38 185 ALA A O 1
ATOM 1399 N N . GLY A 1 186 ? -9.644 -13.241 12.187 1.00 95.88 186 GLY A N 1
ATOM 1400 C CA . GLY A 1 186 ? -10.768 -13.214 11.249 1.00 95.88 186 GLY A CA 1
ATOM 1401 C C . GLY A 1 186 ? -11.699 -12.004 11.391 1.00 95.88 186 GLY A C 1
ATOM 1402 O O . GLY A 1 186 ? -12.555 -11.802 10.530 1.00 95.88 186 GLY A O 1
ATOM 1403 N N . ASP A 1 187 ? -11.536 -11.180 12.428 1.00 97.56 187 ASP A N 1
ATOM 1404 C CA . ASP A 1 187 ? -12.237 -9.902 12.531 1.00 97.56 187 ASP A CA 1
ATOM 1405 C C . ASP A 1 187 ? -11.758 -8.936 11.430 1.00 97.56 187 ASP A C 1
ATOM 1407 O O . ASP A 1 187 ? -10.562 -8.831 11.152 1.00 97.56 187 ASP A O 1
ATOM 1411 N N . LEU A 1 188 ? -12.683 -8.202 10.806 1.00 97.88 188 LEU A N 1
ATOM 1412 C CA . LEU A 1 188 ? -12.355 -7.169 9.819 1.00 97.88 188 LEU A CA 1
ATOM 1413 C C . LEU A 1 188 ? -12.567 -5.782 10.421 1.00 97.88 188 LEU A C 1
ATOM 1415 O O . LEU A 1 188 ? -13.703 -5.345 10.590 1.00 97.88 188 LEU A O 1
ATOM 1419 N N . ILE A 1 189 ? -11.489 -5.059 10.696 1.00 98.06 189 ILE A N 1
ATOM 1420 C CA . ILE A 1 189 ? -11.559 -3.670 11.152 1.00 98.06 189 ILE A CA 1
ATOM 1421 C C . ILE A 1 189 ? -11.913 -2.799 9.945 1.00 98.06 189 ILE A C 1
ATOM 1423 O O . ILE A 1 189 ? -11.153 -2.748 8.980 1.00 98.06 189 ILE A O 1
ATOM 1427 N N . VAL A 1 190 ? -13.063 -2.128 9.986 1.00 97.38 190 VAL A N 1
ATOM 1428 C CA . VAL A 1 190 ? -13.574 -1.282 8.892 1.00 97.38 190 VAL A CA 1
ATOM 1429 C C . VAL A 1 190 ? -13.398 0.210 9.165 1.00 97.38 190 VAL A C 1
ATOM 1431 O O . VAL A 1 190 ? -13.224 0.978 8.219 1.00 97.38 190 VAL A O 1
ATOM 1434 N N . ALA A 1 191 ? -13.362 0.616 10.439 1.00 97.75 191 ALA A N 1
ATOM 1435 C CA . ALA A 1 191 ? -13.048 1.987 10.833 1.00 97.75 191 ALA A CA 1
ATOM 1436 C C . ALA A 1 191 ? -12.203 2.052 12.113 1.00 97.75 191 ALA A C 1
ATOM 1438 O O . ALA A 1 191 ? -12.251 1.153 12.955 1.00 97.75 191 ALA A O 1
ATOM 1439 N N . ILE A 1 192 ? -11.432 3.130 12.250 1.00 97.88 192 ILE A N 1
ATOM 1440 C CA . ILE A 1 192 ? -10.506 3.408 13.352 1.00 97.88 192 ILE A CA 1
ATOM 1441 C C . ILE A 1 192 ? -10.704 4.865 13.753 1.00 97.88 192 ILE A C 1
ATOM 1443 O O . ILE A 1 192 ? -10.451 5.756 12.946 1.00 97.88 192 ILE A O 1
ATOM 1447 N N . ALA A 1 193 ? -11.158 5.121 14.980 1.00 96.31 193 ALA A N 1
ATOM 1448 C CA . ALA A 1 193 ? -11.483 6.473 15.442 1.00 96.31 193 ALA A CA 1
ATOM 1449 C C . ALA A 1 193 ? -12.428 7.238 14.486 1.00 96.31 193 ALA A C 1
ATOM 1451 O O . ALA A 1 193 ? -12.268 8.435 14.270 1.00 96.31 193 ALA A O 1
ATOM 1452 N N . GLY A 1 194 ? -13.393 6.528 13.887 1.00 95.50 194 GLY A N 1
ATOM 1453 C CA . GLY A 1 194 ? -14.359 7.079 12.926 1.00 95.50 194 GLY A CA 1
ATOM 1454 C C . GLY A 1 194 ? -13.847 7.219 11.486 1.00 95.50 194 GLY A C 1
ATOM 1455 O O . GLY A 1 194 ? -14.642 7.470 10.587 1.00 95.50 194 GLY A O 1
ATOM 1456 N N . GLU A 1 195 ? -12.554 7.004 11.243 1.00 95.06 195 GLU A N 1
ATOM 1457 C CA . GLU A 1 195 ? -11.934 7.077 9.915 1.00 95.06 195 GLU A CA 1
ATOM 1458 C C . GLU A 1 195 ? -11.874 5.696 9.245 1.00 95.06 195 GLU A C 1
ATOM 1460 O O . GLU A 1 195 ? -11.774 4.688 9.951 1.00 95.06 195 GLU A O 1
ATOM 1465 N N . PRO A 1 196 ? -11.852 5.601 7.902 1.00 95.69 196 PRO A N 1
ATOM 1466 C CA . PRO A 1 196 ? -11.649 4.331 7.206 1.00 95.69 196 PRO A CA 1
ATOM 1467 C C . PRO A 1 196 ? -10.400 3.586 7.697 1.00 95.69 196 PRO A C 1
ATOM 1469 O O . PRO A 1 196 ? -9.329 4.175 7.876 1.00 95.69 196 PRO A O 1
ATOM 1472 N N . ALA A 1 197 ? -10.524 2.272 7.894 1.00 96.19 197 ALA A N 1
ATOM 1473 C CA . ALA A 1 197 ? -9.444 1.446 8.425 1.00 96.19 197 ALA A CA 1
ATOM 1474 C C . ALA A 1 197 ? -8.310 1.245 7.404 1.00 96.19 197 ALA A C 1
ATOM 1476 O O . ALA A 1 197 ? -8.290 0.299 6.614 1.00 96.19 197 ALA A O 1
ATOM 1477 N N . LEU A 1 198 ? -7.347 2.163 7.445 1.00 94.88 198 LEU A N 1
ATOM 1478 C CA . LEU A 1 198 ? -6.115 2.143 6.664 1.00 94.88 198 LEU A CA 1
ATOM 1479 C C . LEU A 1 198 ? -4.909 1.916 7.594 1.00 94.88 198 LEU A C 1
ATOM 1481 O O . LEU A 1 198 ? -4.941 2.393 8.734 1.00 94.88 198 LEU A O 1
ATOM 1485 N N . PRO A 1 199 ? -3.814 1.280 7.133 1.00 94.19 199 PRO A N 1
ATOM 1486 C CA . PRO A 1 199 ? -2.617 1.068 7.956 1.00 94.19 199 PRO A CA 1
ATOM 1487 C C . PRO A 1 199 ? -2.089 2.363 8.595 1.00 94.19 199 PRO A C 1
ATOM 1489 O O . PRO A 1 199 ? -1.780 2.413 9.785 1.00 94.19 199 PRO A O 1
ATOM 1492 N N . GLN A 1 200 ? -2.069 3.455 7.829 1.00 91.12 200 GLN A N 1
ATOM 1493 C CA . GLN A 1 200 ? -1.670 4.777 8.309 1.00 91.12 200 GLN A CA 1
ATOM 1494 C C . GLN A 1 200 ? -2.657 5.386 9.314 1.00 91.12 200 GLN A C 1
ATOM 1496 O O . GLN A 1 200 ? -2.235 6.116 10.210 1.00 91.12 200 GLN A O 1
ATOM 1501 N N . ALA A 1 201 ? -3.956 5.092 9.190 1.00 92.88 201 ALA A N 1
ATOM 1502 C CA . ALA A 1 201 ? -4.963 5.558 10.139 1.00 92.88 201 ALA A CA 1
ATOM 1503 C C . ALA A 1 201 ? -4.774 4.868 11.497 1.00 92.88 201 ALA A C 1
ATOM 1505 O O . ALA A 1 201 ? -4.773 5.554 12.518 1.00 92.88 201 ALA A O 1
ATOM 1506 N N . LEU A 1 202 ? -4.500 3.555 11.496 1.00 94.62 202 LEU A N 1
ATOM 1507 C CA . LEU A 1 202 ? -4.146 2.793 12.697 1.00 94.62 202 LEU A CA 1
ATOM 1508 C C . LEU A 1 202 ? -2.905 3.377 13.374 1.00 94.62 202 LEU A C 1
ATOM 1510 O O . LEU A 1 202 ? -2.959 3.772 14.533 1.00 94.62 202 LEU A O 1
ATOM 1514 N N . GLN A 1 203 ? -1.808 3.512 12.628 1.00 91.38 203 GLN A N 1
ATOM 1515 C CA . GLN A 1 203 ? -0.550 4.064 13.137 1.00 91.38 203 GLN A CA 1
ATOM 1516 C C . GLN A 1 203 ? -0.729 5.469 13.732 1.00 91.38 203 GLN A C 1
ATOM 1518 O O . GLN A 1 203 ? -0.216 5.768 14.810 1.00 91.38 203 GLN A O 1
ATOM 1523 N N . ARG A 1 204 ? -1.492 6.337 13.058 1.00 90.12 204 ARG A N 1
ATOM 1524 C CA . ARG A 1 204 ? -1.801 7.684 13.552 1.00 90.12 204 ARG A CA 1
ATOM 1525 C C . ARG A 1 204 ? -2.620 7.643 14.842 1.00 90.12 204 ARG A C 1
ATOM 1527 O O . ARG A 1 204 ? -2.295 8.381 15.770 1.00 90.12 204 ARG A O 1
ATOM 1534 N N . ALA A 1 205 ? -3.643 6.791 14.911 1.00 92.31 205 ALA A N 1
ATOM 1535 C CA . ALA A 1 205 ? -4.477 6.643 16.099 1.00 92.31 205 ALA A CA 1
ATOM 1536 C C . ALA A 1 205 ? -3.658 6.150 17.304 1.00 92.31 205 ALA A C 1
ATOM 1538 O O . ALA A 1 205 ? -3.714 6.762 18.368 1.00 92.31 205 ALA A O 1
ATOM 1539 N N . LEU A 1 206 ? -2.808 5.135 17.114 1.00 91.81 206 LEU A N 1
ATOM 1540 C CA . LEU A 1 206 ? -1.928 4.605 18.164 1.00 91.81 206 LEU A CA 1
ATOM 1541 C C . LEU A 1 206 ? -0.931 5.652 18.682 1.00 91.81 206 LEU A C 1
ATOM 1543 O O . LEU A 1 206 ? -0.653 5.716 19.876 1.00 91.81 206 LEU A O 1
ATOM 1547 N N . ARG A 1 207 ? -0.398 6.520 17.815 1.00 87.50 207 ARG A N 1
ATOM 1548 C CA . ARG A 1 207 ? 0.499 7.607 18.251 1.00 87.50 207 ARG A CA 1
ATOM 1549 C C . ARG A 1 207 ? -0.237 8.695 19.035 1.00 87.50 207 ARG A C 1
ATOM 1551 O O . ARG A 1 207 ? 0.312 9.222 19.998 1.00 87.50 207 ARG A O 1
ATOM 1558 N N . GLY A 1 208 ? -1.459 9.036 18.623 1.00 85.88 208 GLY A N 1
ATOM 1559 C CA . GLY A 1 208 ? -2.262 10.087 19.254 1.00 85.88 208 GLY A CA 1
ATOM 1560 C C . GLY A 1 208 ? -2.877 9.692 20.600 1.00 85.88 208 GLY A C 1
ATOM 1561 O O . GLY A 1 208 ? -3.101 10.560 21.436 1.00 85.88 208 GLY A O 1
ATOM 1562 N N . ALA A 1 209 ? -3.114 8.400 20.826 1.00 85.81 209 ALA A N 1
ATOM 1563 C CA . ALA A 1 209 ? -3.875 7.878 21.961 1.00 85.81 209 ALA A CA 1
ATOM 1564 C C . ALA A 1 209 ? -3.000 7.324 23.106 1.00 85.81 209 ALA A C 1
ATOM 1566 O O . ALA A 1 209 ? -3.335 6.313 23.707 1.00 85.81 209 ALA A O 1
ATOM 1567 N N . THR A 1 210 ? -1.848 7.937 23.407 1.00 83.06 210 THR A N 1
ATOM 1568 C CA . THR A 1 210 ? -0.947 7.441 24.475 1.00 83.06 210 THR A CA 1
ATOM 1569 C C . THR A 1 210 ? -1.677 7.284 25.810 1.00 83.06 210 THR A C 1
ATOM 1571 O O . THR A 1 210 ? -2.180 8.274 26.337 1.00 83.06 210 THR A O 1
ATOM 1574 N N . GLY A 1 211 ? -1.689 6.074 26.378 1.00 84.88 211 GLY A N 1
ATOM 1575 C CA . GLY A 1 211 ? -2.335 5.812 27.667 1.00 84.88 211 GLY A CA 1
ATOM 1576 C C . GLY A 1 211 ? -3.864 5.884 27.625 1.00 84.88 211 GLY A C 1
ATOM 1577 O O . GLY A 1 211 ? -4.502 5.926 28.676 1.00 84.88 211 GLY A O 1
ATOM 1578 N N . THR A 1 212 ? -4.461 5.911 26.433 1.00 92.56 212 THR A N 1
ATOM 1579 C CA . THR A 1 212 ? -5.911 5.883 26.231 1.00 92.56 212 THR A CA 1
ATOM 1580 C C . THR A 1 212 ? -6.306 4.714 25.326 1.00 92.56 212 THR A C 1
ATOM 1582 O O . THR A 1 212 ? -5.510 3.813 25.047 1.00 92.56 212 THR A O 1
ATOM 1585 N N . THR A 1 213 ? -7.574 4.669 24.921 1.00 94.44 213 THR A N 1
ATOM 1586 C CA . THR A 1 213 ? -8.114 3.650 24.022 1.00 94.44 213 THR A CA 1
ATOM 1587 C C . THR A 1 213 ? -8.422 4.243 22.649 1.00 94.44 213 THR A C 1
ATOM 1589 O O . THR A 1 213 ? -8.795 5.410 22.518 1.00 94.44 213 THR A O 1
ATOM 1592 N N . VAL A 1 214 ? -8.278 3.427 21.608 1.00 96.44 214 VAL A N 1
ATOM 1593 C CA . VAL A 1 214 ? -8.671 3.745 20.234 1.00 96.44 214 VAL A CA 1
ATOM 1594 C C . VAL A 1 214 ? -9.931 2.945 19.903 1.00 96.44 214 VAL A C 1
ATOM 1596 O O . VAL A 1 214 ? -9.874 1.714 19.927 1.00 96.44 214 VAL A O 1
ATOM 1599 N N . PRO A 1 215 ? -11.062 3.592 19.577 1.00 97.62 215 PRO A N 1
ATOM 1600 C CA . PRO A 1 215 ? -12.257 2.872 19.168 1.00 97.62 215 PRO A CA 1
ATOM 1601 C C . PRO A 1 215 ? -12.080 2.305 17.756 1.00 97.62 215 PRO A C 1
ATOM 1603 O O . PRO A 1 215 ? -11.689 3.008 16.818 1.00 97.62 215 PRO A O 1
ATOM 1606 N N . LEU A 1 216 ? -12.374 1.019 17.615 1.00 98.19 216 LEU A N 1
ATOM 1607 C CA . LEU A 1 216 ? -12.350 0.256 16.377 1.00 98.19 216 LEU A CA 1
ATOM 1608 C C . LEU A 1 216 ? -13.772 -0.186 16.042 1.00 98.19 216 LEU A C 1
ATOM 1610 O O . LEU A 1 216 ? -14.452 -0.780 16.878 1.00 98.19 216 LEU A O 1
ATOM 1614 N N . GLN A 1 217 ? -14.197 0.029 14.800 1.00 98.25 217 GLN A N 1
ATOM 1615 C CA . GLN A 1 217 ? -15.391 -0.624 14.271 1.00 98.25 217 GLN A CA 1
ATOM 1616 C C . GLN A 1 217 ? -14.967 -1.881 13.529 1.00 98.25 217 GLN A C 1
ATOM 1618 O O . GLN A 1 217 ? -14.212 -1.826 12.554 1.00 98.25 217 GLN A O 1
ATOM 1623 N N . VAL A 1 218 ? -15.467 -3.014 13.996 1.00 97.94 218 VAL A N 1
ATOM 1624 C CA . VAL A 1 218 ? -15.079 -4.343 13.549 1.00 97.94 218 VAL A CA 1
ATOM 1625 C C . VAL A 1 218 ? -16.287 -5.060 12.971 1.00 97.94 218 VAL A C 1
ATOM 1627 O O . VAL A 1 218 ? -17.384 -5.011 13.513 1.00 97.94 218 VAL A O 1
ATOM 1630 N N . ARG A 1 219 ? -16.098 -5.762 11.860 1.00 97.44 219 ARG A N 1
ATOM 1631 C CA . ARG A 1 219 ? -17.066 -6.708 11.322 1.00 97.44 219 ARG A CA 1
ATOM 1632 C C . ARG A 1 219 ? -16.645 -8.120 11.683 1.00 97.44 219 ARG A C 1
ATOM 1634 O O . ARG A 1 219 ? -15.640 -8.620 11.182 1.00 97.44 219 ARG A O 1
ATOM 1641 N N . ARG A 1 220 ? -17.475 -8.782 12.486 1.00 96.19 220 ARG A N 1
ATOM 1642 C CA . ARG A 1 220 ? -17.383 -10.215 12.767 1.00 96.19 220 ARG A CA 1
ATOM 1643 C C . ARG A 1 220 ? -18.447 -10.928 11.941 1.00 96.19 220 ARG A C 1
ATOM 1645 O O . ARG A 1 220 ? -19.628 -10.971 12.291 1.00 96.19 220 ARG A O 1
ATOM 1652 N N . GLY A 1 221 ? -18.053 -11.385 10.754 1.00 92.38 221 GLY A N 1
ATOM 1653 C CA . GLY A 1 221 ? -18.992 -11.847 9.730 1.00 92.38 221 GLY A CA 1
ATOM 1654 C C . GLY A 1 221 ? -19.913 -10.718 9.237 1.00 92.38 221 GLY A C 1
ATOM 1655 O O . GLY A 1 221 ? -19.483 -9.790 8.542 1.00 92.38 221 GLY A O 1
ATOM 1656 N N . LYS A 1 222 ? -21.207 -10.798 9.571 1.00 91.94 222 LYS A N 1
ATOM 1657 C CA . LYS A 1 222 ? -22.212 -9.779 9.205 1.00 91.94 222 LYS A CA 1
ATOM 1658 C C . LYS A 1 222 ? -22.500 -8.767 10.317 1.00 91.94 222 LYS A C 1
ATOM 1660 O O . LYS A 1 222 ? -23.151 -7.767 10.043 1.00 91.94 222 LYS A O 1
ATOM 1665 N N . GLN A 1 223 ? -22.034 -9.014 11.539 1.00 96.00 223 GLN A N 1
ATOM 1666 C CA . GLN A 1 223 ? -22.355 -8.173 12.688 1.00 96.00 223 GLN A CA 1
ATOM 1667 C C . GLN A 1 223 ? -21.276 -7.102 12.898 1.00 96.00 223 GLN A C 1
ATOM 1669 O O . GLN A 1 223 ? -20.089 -7.450 12.935 1.00 96.00 223 GLN A O 1
ATOM 1674 N N . PRO A 1 224 ? -21.656 -5.817 13.020 1.00 96.81 224 PRO A N 1
ATOM 1675 C CA . PRO A 1 224 ? -20.752 -4.784 13.498 1.00 96.81 224 PRO A CA 1
ATOM 1676 C C . PRO A 1 224 ? -20.554 -4.928 15.014 1.00 96.81 224 PRO A C 1
ATOM 1678 O O . PRO A 1 224 ? -21.502 -5.177 15.756 1.00 96.81 224 PRO A O 1
ATOM 1681 N N . VAL A 1 225 ? -19.314 -4.777 15.460 1.00 97.88 225 VAL A N 1
ATOM 1682 C CA . VAL A 1 225 ? -18.883 -4.822 16.857 1.00 97.88 225 VAL A CA 1
ATOM 1683 C C . VAL A 1 225 ? -17.949 -3.640 17.077 1.00 97.88 225 VAL A C 1
ATOM 1685 O O . VAL A 1 225 ? -17.062 -3.392 16.262 1.00 97.88 225 VAL A O 1
ATOM 1688 N N . GLU A 1 226 ? -18.138 -2.908 18.166 1.00 97.81 226 GLU A N 1
ATOM 1689 C CA . GLU A 1 226 ? -17.209 -1.861 18.580 1.00 97.81 226 GLU A CA 1
ATOM 1690 C C . GLU A 1 226 ? -16.214 -2.430 19.595 1.00 97.81 226 GLU A C 1
ATOM 1692 O O . GLU A 1 226 ? -16.604 -3.129 20.530 1.00 97.81 226 GLU A O 1
ATOM 1697 N N . ILE A 1 227 ? -14.925 -2.164 19.386 1.00 97.44 227 ILE A N 1
ATOM 1698 C CA . ILE A 1 227 ? -13.835 -2.628 20.249 1.00 97.44 227 ILE A CA 1
ATOM 1699 C C . ILE A 1 227 ? -12.988 -1.428 20.655 1.00 97.44 227 ILE A C 1
ATOM 1701 O O . ILE A 1 227 ? -12.585 -0.631 19.814 1.00 97.44 227 ILE A O 1
ATOM 1705 N N . LEU A 1 228 ? -12.680 -1.315 21.945 1.00 97.00 228 LEU A N 1
ATOM 1706 C CA . LEU A 1 228 ? -11.769 -0.302 22.469 1.00 97.00 228 LEU A CA 1
ATOM 1707 C C . LEU A 1 228 ? -10.367 -0.906 22.590 1.00 97.00 228 LEU A C 1
ATOM 1709 O O . LEU A 1 228 ? -10.118 -1.737 23.461 1.00 97.00 228 LEU A O 1
ATOM 1713 N N . LEU A 1 229 ? -9.453 -0.493 21.713 1.00 95.81 229 LEU A N 1
ATOM 1714 C CA . LEU A 1 229 ? -8.070 -0.965 21.704 1.00 95.81 229 LEU A CA 1
ATOM 1715 C C . LEU A 1 229 ? -7.214 -0.122 22.666 1.00 95.81 229 LEU A C 1
ATOM 1717 O O . LEU A 1 229 ? -7.027 1.064 22.395 1.00 95.81 229 LEU A O 1
ATOM 1721 N N . PRO A 1 230 ? -6.676 -0.676 23.765 1.00 92.38 230 PRO A N 1
ATOM 1722 C CA . PRO A 1 230 ? -5.789 0.053 24.659 1.00 92.38 230 PRO A CA 1
ATOM 1723 C C . PRO A 1 230 ? -4.441 0.307 23.985 1.00 92.38 230 PRO A C 1
ATOM 1725 O O . PRO A 1 230 ? -3.877 -0.574 23.338 1.00 92.38 230 PRO A O 1
ATOM 1728 N N . VAL A 1 231 ? -3.913 1.512 24.170 1.00 89.31 231 VAL A N 1
ATOM 1729 C CA . VAL A 1 231 ? -2.623 1.932 23.626 1.00 89.31 231 VAL A CA 1
ATOM 1730 C C . VAL A 1 231 ? -1.643 2.107 24.775 1.00 89.31 231 VAL A C 1
ATOM 1732 O O . VAL A 1 231 ? -1.790 3.014 25.599 1.00 89.31 231 VAL A O 1
ATOM 1735 N N . ARG A 1 232 ? -0.656 1.214 24.825 1.00 81.06 232 ARG A N 1
ATOM 1736 C CA . ARG A 1 232 ? 0.430 1.239 25.808 1.00 81.06 232 ARG A CA 1
ATOM 1737 C C . ARG A 1 232 ? 1.599 2.094 25.317 1.00 81.06 232 ARG A C 1
ATOM 1739 O O . ARG A 1 232 ? 1.807 2.188 24.083 1.00 81.06 232 ARG A O 1
#

Foldseek 3Di:
DKDKDKDKDKDKDKDWDWDFDADPVRHRPDIDIDIWIKMKMKIWIATPPVRDTQFIDIDMFTDDPPDDADLLHRCVRVVVRVVVRVVVRVVSNCVVPVDPPPPQDLQFDWQFQCQVQQCDDDVPDDRVVVVLVVDDPVVNLVVSLSVSCSRVVPDDPVVSVLSSPDDGAIQTQTGGRQVVQVDDHRKGFQDKQNHGHDPVSVVVQLVVAAQHWIWTFIDPPPDTDITTRGRD

pLDDT: mean 92.08, std 7.4, range [56.22, 98.25]